Protein AF-A0A369T5F9-F1 (afdb_monomer_lite)

Radius of gyration: 30.82 Å; chains: 1; bounding box: 78×74×86 Å

Sequence (242 aa):
MAKLTGTEPVRWDPEDDSGKAYLIQPPTVQSWPRYKRAIKAEGARYYSDRDLLEVLARGVAAILPDEADADRVYAETLLDKRRQEIAGEGELSEAERAKLAELDSIVRRHIPAYAEAEADTEFAMDVMQIEAVRHFVVGWEGYGEDLARGPMGVGDRDIARIPEAHRLGIMAKAHELSHLNGAEAKNSASPSSGRCAPTTSTAAKTRTKPGHSAPLADASPGRRSSSTKARGKSSRKPSTAS

pLDDT: mean 80.77, std 22.55, range [31.14, 98.19]

Secondary structure (DSSP, 8-state):
------PPPEEE-SSTTS--EEEEPPP-TTHHHHHHHHHHHTT--PPPHHHHHHHHHHHHHHH---TT-HHHHHHHHHHHHHHHHHTTS----HHHHHHHHHHHHHHHHH-HHHHHHHHHHHHHHHHHHHHHHHHHEEEEESSSSPPPEETTEE-HHHHTTS-HHHHHHHHHHHHHHHS--HHHHHHTS-----S-----------PPPP-------------------------PPPPP--

Structure (mmCIF, N/CA/C/O backbone):
data_AF-A0A369T5F9-F1
#
_entry.id   AF-A0A369T5F9-F1
#
loop_
_atom_site.group_PDB
_atom_site.id
_atom_site.type_symbol
_atom_site.label_atom_id
_atom_site.label_alt_id
_atom_site.label_comp_id
_atom_site.label_asym_id
_atom_site.label_entity_id
_atom_site.label_seq_id
_atom_site.pdbx_PDB_ins_code
_atom_site.Cartn_x
_atom_site.Cartn_y
_atom_site.Cartn_z
_atom_site.occupancy
_atom_site.B_iso_or_equiv
_atom_site.auth_seq_id
_atom_site.auth_comp_id
_atom_site.auth_asym_id
_atom_site.auth_atom_id
_atom_site.pdbx_PDB_model_num
ATOM 1 N N . MET A 1 1 ? -5.119 4.187 41.767 1.00 36.25 1 MET A N 1
ATOM 2 C CA . MET A 1 1 ? -5.222 3.563 40.431 1.00 36.25 1 MET A CA 1
ATOM 3 C C . MET A 1 1 ? -4.828 4.604 39.400 1.00 36.25 1 MET A C 1
ATOM 5 O O . MET A 1 1 ? -5.523 5.604 39.279 1.00 36.25 1 MET A O 1
ATOM 9 N N . ALA A 1 2 ? -3.675 4.441 38.750 1.00 31.14 2 ALA A N 1
ATOM 10 C CA . ALA A 1 2 ? -3.227 5.368 37.717 1.00 31.14 2 ALA A CA 1
ATOM 11 C C . ALA A 1 2 ? -4.140 5.221 36.492 1.00 31.14 2 ALA A C 1
ATOM 13 O O . ALA A 1 2 ? -4.224 4.135 35.920 1.00 31.14 2 ALA A O 1
ATOM 14 N N . LYS A 1 3 ? -4.843 6.297 36.119 1.00 32.91 3 LYS A N 1
ATOM 15 C CA . LYS A 1 3 ? -5.488 6.413 34.810 1.00 32.91 3 LYS A CA 1
ATOM 16 C C . LYS A 1 3 ? -4.361 6.390 33.784 1.00 32.91 3 LYS A C 1
ATOM 18 O O . LYS A 1 3 ? -3.679 7.392 33.600 1.00 32.91 3 LYS A O 1
ATOM 23 N N . LEU A 1 4 ? -4.108 5.227 33.189 1.00 37.31 4 LEU A N 1
ATOM 24 C CA . LEU A 1 4 ? -3.338 5.166 31.956 1.00 37.31 4 LEU A CA 1
ATOM 25 C C . LEU A 1 4 ? -4.099 6.050 30.973 1.00 37.31 4 LEU A C 1
ATOM 27 O O . LEU A 1 4 ? -5.270 5.797 30.697 1.00 37.31 4 LEU A O 1
ATOM 31 N N . THR A 1 5 ? -3.462 7.140 30.566 1.00 43.81 5 THR A N 1
ATOM 32 C CA . THR A 1 5 ? -3.930 8.106 29.578 1.00 43.81 5 THR A CA 1
ATOM 33 C C . THR A 1 5 ? -4.123 7.376 28.253 1.00 43.81 5 THR A C 1
ATOM 35 O O . THR A 1 5 ? -3.224 7.331 27.417 1.00 43.81 5 THR A O 1
ATOM 38 N N . GLY A 1 6 ? -5.261 6.700 28.114 1.00 54.75 6 GLY A N 1
ATOM 39 C CA . GLY A 1 6 ? -5.737 6.178 26.848 1.00 54.75 6 GLY A CA 1
ATOM 40 C C . GLY A 1 6 ? -6.205 7.373 26.045 1.00 54.75 6 GLY A C 1
ATOM 41 O O . GLY A 1 6 ? -7.147 8.047 26.450 1.00 54.75 6 GLY A O 1
ATOM 42 N N . THR A 1 7 ? -5.492 7.674 24.968 1.00 76.00 7 THR A N 1
ATOM 43 C CA . THR A 1 7 ? -5.904 8.645 23.957 1.00 76.00 7 THR A CA 1
ATOM 44 C C . THR A 1 7 ? -7.352 8.351 23.575 1.00 76.00 7 THR A C 1
ATOM 46 O O . THR A 1 7 ? -7.673 7.204 23.267 1.00 76.00 7 THR A O 1
ATOM 49 N N . GLU A 1 8 ? -8.237 9.340 23.667 1.00 89.44 8 GLU A N 1
ATOM 50 C CA . GLU A 1 8 ? -9.646 9.149 23.318 1.00 89.44 8 GLU A CA 1
ATOM 51 C C . GLU A 1 8 ? -9.770 8.681 21.854 1.00 89.44 8 GLU A C 1
ATOM 53 O O . GLU A 1 8 ? -8.955 9.086 21.015 1.00 89.44 8 GLU A O 1
ATOM 58 N N . PRO A 1 9 ? -10.733 7.798 21.529 1.00 94.56 9 PRO A N 1
ATOM 59 C CA . PRO A 1 9 ? -10.978 7.403 20.150 1.00 94.56 9 PRO A CA 1
ATOM 60 C C . PRO A 1 9 ? -11.298 8.617 19.278 1.00 94.56 9 PRO A C 1
ATOM 62 O O . PRO A 1 9 ? -12.097 9.473 19.652 1.00 94.56 9 PRO A O 1
ATOM 65 N N . VAL A 1 10 ? -10.694 8.666 18.097 1.00 94.88 10 VAL A N 1
ATOM 66 C CA . VAL A 1 10 ? -10.945 9.703 17.099 1.00 94.88 10 VAL A CA 1
ATOM 67 C C . VAL A 1 10 ? -12.099 9.251 16.218 1.00 94.88 10 VAL A C 1
ATOM 69 O O . VAL A 1 10 ? -12.055 8.167 15.635 1.00 94.88 10 VAL A O 1
ATOM 72 N N . ARG A 1 11 ? -13.133 10.086 16.113 1.00 95.44 11 ARG A N 1
ATOM 73 C CA . ARG A 1 11 ? -14.212 9.900 15.144 1.00 95.44 11 ARG A CA 1
ATOM 74 C C . ARG A 1 11 ? -13.679 10.174 13.736 1.00 95.44 11 ARG A C 1
ATOM 76 O O . ARG A 1 11 ? -13.075 11.219 13.505 1.00 95.44 11 ARG A O 1
ATOM 83 N N . TRP A 1 12 ? -13.903 9.243 12.817 1.00 95.75 12 TRP A N 1
ATOM 84 C CA . TRP A 1 12 ? -13.594 9.393 11.399 1.00 95.75 12 TRP A CA 1
ATOM 85 C C . TRP A 1 12 ? -14.830 9.083 10.555 1.00 95.75 12 TRP A C 1
ATOM 87 O O . TRP A 1 12 ? -15.413 8.002 10.679 1.00 95.75 12 TRP A O 1
ATOM 97 N N . ASP A 1 13 ? -15.209 10.036 9.708 1.00 94.94 13 ASP A N 1
ATOM 98 C CA . ASP A 1 13 ? -16.365 9.958 8.820 1.00 94.94 13 ASP A CA 1
ATOM 99 C C . ASP A 1 13 ? -15.853 9.707 7.377 1.00 94.94 13 ASP A C 1
ATOM 101 O O . ASP A 1 13 ? -15.098 10.527 6.853 1.00 94.94 13 ASP A O 1
ATOM 105 N N . PRO A 1 14 ? -16.167 8.554 6.747 1.00 90.75 14 PRO A N 1
ATOM 106 C CA . PRO A 1 14 ? -15.677 8.197 5.407 1.00 90.75 14 PRO A CA 1
ATOM 107 C C . PRO A 1 14 ? -16.368 8.971 4.276 1.00 90.75 14 PRO A C 1
ATOM 109 O O . PRO A 1 14 ? -15.785 9.176 3.215 1.00 90.75 14 PRO A O 1
ATOM 112 N N . GLU A 1 15 ? -17.624 9.345 4.497 1.00 88.38 15 GLU A N 1
ATOM 113 C CA . GLU A 1 15 ? -18.500 10.026 3.552 1.00 88.38 15 GLU A CA 1
ATOM 114 C C . GLU A 1 15 ? -19.172 11.159 4.325 1.00 88.38 15 GLU A C 1
ATOM 116 O O . GLU A 1 15 ? -19.962 10.891 5.245 1.00 88.38 15 GLU A O 1
ATOM 121 N N . ASP A 1 16 ? -18.838 12.401 3.971 1.00 76.94 16 ASP A N 1
ATOM 122 C CA . ASP A 1 16 ? -19.460 13.594 4.541 1.00 76.94 16 ASP A CA 1
ATOM 123 C C . ASP A 1 16 ? -20.994 13.460 4.449 1.00 76.94 16 ASP A C 1
ATOM 125 O O . ASP A 1 16 ? -21.539 13.049 3.425 1.00 76.94 16 ASP A O 1
ATOM 129 N N . ASP A 1 17 ? -21.692 13.740 5.552 1.00 71.44 17 ASP A N 1
ATOM 130 C CA . ASP A 1 17 ? -23.158 13.685 5.679 1.00 71.44 17 ASP A CA 1
ATOM 131 C C . ASP A 1 17 ? -23.836 12.302 5.552 1.00 71.44 17 ASP A C 1
ATOM 133 O O . ASP A 1 17 ? -25.064 12.208 5.598 1.00 71.44 17 ASP A O 1
ATOM 137 N N . SER A 1 18 ? -23.084 11.196 5.503 1.00 82.62 18 SER A N 1
ATOM 138 C CA . SER A 1 18 ? -23.675 9.840 5.518 1.00 82.62 18 SER A CA 1
ATOM 139 C C . SER A 1 18 ? -24.291 9.442 6.869 1.00 82.62 18 SER A C 1
ATOM 141 O O . SER A 1 18 ? -25.025 8.454 6.965 1.00 82.62 18 SER A O 1
ATOM 143 N N . GLY A 1 19 ? -23.944 10.166 7.940 1.00 84.81 19 GLY A N 1
ATOM 144 C CA . GLY A 1 19 ? -24.264 9.802 9.322 1.00 84.81 19 GLY A CA 1
ATOM 145 C C . GLY A 1 19 ? -23.535 8.547 9.820 1.00 84.81 19 GLY A C 1
ATOM 146 O O . GLY A 1 19 ? -23.787 8.110 10.944 1.00 84.81 19 GLY A O 1
ATOM 147 N N . LYS A 1 20 ? -22.640 7.965 9.009 1.00 92.00 20 LYS A N 1
ATOM 148 C CA . LYS A 1 20 ? -21.829 6.801 9.364 1.00 92.00 20 LYS A CA 1
ATOM 149 C C . LYS A 1 20 ? -20.446 7.248 9.800 1.00 92.00 20 LYS A C 1
ATOM 151 O O . LYS A 1 20 ? -19.787 7.988 9.084 1.00 92.00 20 LYS A O 1
ATOM 156 N N . ALA A 1 21 ? -19.986 6.732 10.933 1.00 95.38 21 ALA A N 1
ATOM 157 C CA . ALA A 1 21 ? -18.669 7.058 11.469 1.00 95.38 21 ALA A CA 1
ATOM 158 C C . ALA A 1 21 ? -17.984 5.828 12.050 1.00 95.38 21 ALA A C 1
ATOM 160 O O . ALA A 1 21 ? -18.646 4.897 12.512 1.00 95.38 21 ALA A O 1
ATOM 161 N N . TYR A 1 22 ? -16.657 5.856 12.091 1.00 96.69 22 TYR A N 1
ATOM 162 C CA . TYR A 1 22 ? -15.842 4.882 12.805 1.00 96.69 22 TYR A CA 1
ATOM 163 C C . TYR A 1 22 ? -15.105 5.565 13.951 1.00 96.69 22 TYR A C 1
ATOM 165 O O . TYR A 1 22 ? -14.549 6.650 13.796 1.00 96.69 22 TYR A O 1
ATOM 173 N N . LEU A 1 23 ? -15.075 4.914 15.110 1.00 96.69 23 LEU A N 1
ATOM 174 C CA . LEU A 1 23 ? -14.292 5.352 16.258 1.00 96.69 23 LEU A CA 1
ATOM 175 C C . LEU A 1 23 ? -12.948 4.624 16.221 1.00 96.69 23 LEU A C 1
ATOM 177 O O . LEU A 1 23 ? -12.877 3.418 16.479 1.00 96.69 23 LEU A O 1
ATOM 181 N N . ILE A 1 24 ? -11.891 5.354 15.875 1.00 96.62 24 ILE A N 1
ATOM 182 C CA . ILE A 1 24 ? -10.541 4.829 15.676 1.00 96.62 24 ILE A CA 1
ATOM 183 C C . ILE A 1 24 ? -9.691 5.173 16.896 1.00 96.62 24 ILE A C 1
ATOM 185 O O . ILE A 1 24 ? -9.406 6.332 17.183 1.00 96.62 24 ILE A O 1
ATOM 189 N N . GLN A 1 25 ? -9.258 4.151 17.622 1.00 95.56 25 GLN A N 1
ATOM 190 C CA . GLN A 1 25 ? -8.314 4.270 18.722 1.00 95.56 25 GLN A CA 1
ATOM 191 C C . GLN A 1 25 ? -6.921 4.628 18.180 1.00 95.56 25 GLN A C 1
ATOM 193 O O . GLN A 1 25 ? -6.350 3.826 17.433 1.00 95.56 25 GLN A O 1
ATOM 198 N N . PRO A 1 26 ? -6.322 5.765 18.592 1.00 94.31 26 PRO A N 1
ATOM 199 C CA . PRO A 1 26 ? -4.966 6.109 18.183 1.00 94.31 26 PRO A CA 1
ATOM 200 C C . PRO A 1 26 ? -3.967 4.997 18.536 1.00 94.31 26 PRO A C 1
ATOM 202 O O . PRO A 1 26 ? -4.014 4.466 19.660 1.00 94.31 26 PRO A O 1
ATOM 205 N N . PRO A 1 27 ? -3.056 4.621 17.617 1.00 94.44 27 PRO A N 1
ATOM 206 C CA . PRO A 1 27 ? -2.041 3.628 17.918 1.00 94.44 27 PRO A CA 1
ATOM 207 C C . PRO A 1 27 ? -1.163 4.048 19.097 1.00 94.44 27 PRO A C 1
ATOM 209 O O . PRO A 1 27 ? -0.723 5.185 19.223 1.00 94.44 27 PRO A O 1
ATOM 212 N N . THR A 1 28 ? -0.877 3.090 19.968 1.00 91.62 28 THR A N 1
ATOM 213 C CA . THR A 1 28 ? 0.014 3.252 21.116 1.00 91.62 28 THR A CA 1
ATOM 214 C C . THR A 1 28 ? 1.314 2.503 20.856 1.00 91.62 28 THR A C 1
ATOM 216 O O . THR A 1 28 ? 1.384 1.617 19.998 1.00 91.62 28 THR A O 1
ATOM 219 N N . VAL A 1 29 ? 2.327 2.760 21.688 1.00 89.38 29 VAL A N 1
ATOM 220 C CA . VAL A 1 29 ? 3.608 2.031 21.668 1.00 89.38 29 VAL A CA 1
ATOM 221 C C . VAL A 1 29 ? 3.416 0.509 21.788 1.00 89.38 29 VAL A C 1
ATOM 223 O O . VAL A 1 29 ? 4.259 -0.257 21.331 1.00 89.38 29 VAL A O 1
ATOM 226 N N . GLN A 1 30 ? 2.303 0.046 22.373 1.00 90.56 30 GLN A N 1
ATOM 227 C CA . GLN A 1 30 ? 1.994 -1.381 22.502 1.00 90.56 30 GLN A CA 1
ATOM 228 C C . GLN A 1 30 ? 1.095 -1.923 21.386 1.00 90.56 30 GLN A C 1
ATOM 230 O O . GLN A 1 30 ? 1.312 -3.052 20.942 1.00 90.56 30 GLN A O 1
ATOM 235 N N . SER A 1 31 ? 0.085 -1.170 20.937 1.00 92.81 31 SER A N 1
ATOM 236 C CA . SER A 1 31 ? -0.843 -1.656 19.905 1.00 92.81 31 SER A CA 1
ATOM 237 C C . SER A 1 31 ? -0.211 -1.661 18.517 1.00 92.81 31 SER A C 1
ATOM 239 O O . SER A 1 31 ? -0.449 -2.594 17.754 1.00 92.81 31 SER A O 1
ATOM 241 N N . TRP A 1 32 ? 0.675 -0.708 18.218 1.00 94.62 32 TRP A N 1
ATOM 242 C CA . TRP A 1 32 ? 1.328 -0.628 16.912 1.00 94.62 32 TRP A CA 1
ATOM 243 C C . TRP A 1 32 ? 2.225 -1.840 16.593 1.00 94.62 32 TRP A C 1
ATOM 245 O O . TRP A 1 32 ? 2.065 -2.442 15.529 1.00 94.62 32 TRP A O 1
ATOM 255 N N . PRO A 1 33 ? 3.107 -2.313 17.500 1.00 95.38 33 PRO A N 1
ATOM 256 C CA . PRO A 1 33 ? 3.838 -3.557 17.268 1.00 95.38 33 PRO A CA 1
ATOM 257 C C . PRO A 1 33 ? 2.947 -4.802 17.194 1.00 95.38 33 PRO A C 1
ATOM 259 O O . PRO A 1 33 ? 3.343 -5.769 16.549 1.00 95.38 33 PRO A O 1
ATOM 262 N N . ARG A 1 34 ? 1.777 -4.821 17.853 1.00 95.69 34 ARG A N 1
ATOM 263 C CA . ARG A 1 34 ? 0.830 -5.948 17.754 1.00 95.69 34 ARG A CA 1
ATOM 264 C C . ARG A 1 34 ? 0.227 -6.028 16.355 1.00 95.69 34 ARG A C 1
ATOM 266 O O . ARG A 1 34 ? 0.322 -7.087 15.752 1.00 95.69 34 ARG A O 1
ATOM 273 N N . TYR A 1 35 ? -0.253 -4.902 15.834 1.00 96.00 35 TYR A N 1
ATOM 274 C CA . TYR A 1 35 ? -0.722 -4.765 14.453 1.00 96.00 35 TYR A CA 1
ATOM 275 C C . TYR A 1 35 ? 0.334 -5.244 13.442 1.00 96.00 35 TYR A C 1
ATOM 277 O O . TYR A 1 35 ? 0.085 -6.150 12.654 1.00 96.00 35 TYR A O 1
ATOM 285 N N . LYS A 1 36 ? 1.578 -4.753 13.548 1.00 96.25 36 LYS A N 1
ATOM 286 C CA . LYS A 1 36 ? 2.678 -5.194 12.665 1.00 96.25 36 LYS A CA 1
ATOM 287 C C . LYS A 1 36 ? 2.975 -6.694 12.750 1.00 96.25 36 LYS A C 1
ATOM 289 O O . LYS A 1 36 ? 3.358 -7.309 11.758 1.00 96.25 36 LYS A O 1
ATOM 294 N N . ARG A 1 37 ? 2.855 -7.289 13.941 1.00 96.81 37 ARG A N 1
ATOM 295 C CA . ARG A 1 37 ? 3.049 -8.735 14.124 1.00 96.81 37 ARG A CA 1
ATOM 296 C C . ARG A 1 37 ? 1.900 -9.544 13.536 1.00 96.81 37 ARG A C 1
ATOM 298 O O . ARG A 1 37 ? 2.189 -10.617 13.024 1.00 96.81 37 ARG A O 1
ATOM 305 N N . ALA A 1 38 ? 0.666 -9.049 13.609 1.00 96.88 38 ALA A N 1
ATOM 306 C CA . ALA A 1 38 ? -0.491 -9.696 13.000 1.00 96.88 38 ALA A CA 1
ATOM 307 C C . ALA A 1 38 ? -0.344 -9.744 11.474 1.00 96.88 38 ALA A C 1
ATOM 309 O O . ALA A 1 38 ? -0.355 -10.829 10.909 1.00 96.88 38 ALA A O 1
ATOM 310 N N . ILE A 1 39 ? 0.002 -8.616 10.840 1.00 96.81 39 ILE A N 1
ATOM 311 C CA . ILE A 1 39 ? 0.310 -8.564 9.397 1.00 96.81 39 ILE A CA 1
ATOM 312 C C . ILE A 1 39 ? 1.386 -9.591 9.022 1.00 96.81 39 ILE A C 1
ATOM 314 O O . ILE A 1 39 ? 1.235 -10.370 8.086 1.00 96.81 39 ILE A O 1
ATOM 318 N N . LYS A 1 40 ? 2.480 -9.640 9.793 1.00 96.19 40 LYS A N 1
ATOM 319 C CA . LYS A 1 40 ? 3.557 -10.605 9.552 1.00 96.19 40 LYS A CA 1
ATOM 320 C C . LYS A 1 40 ? 3.117 -12.060 9.766 1.00 96.19 40 LYS A C 1
ATOM 322 O O . LYS A 1 40 ? 3.671 -12.947 9.121 1.00 96.19 40 LYS A O 1
ATOM 327 N N . ALA A 1 41 ? 2.189 -12.319 10.686 1.00 97.12 41 ALA A N 1
ATOM 328 C CA . ALA A 1 41 ? 1.681 -13.661 10.960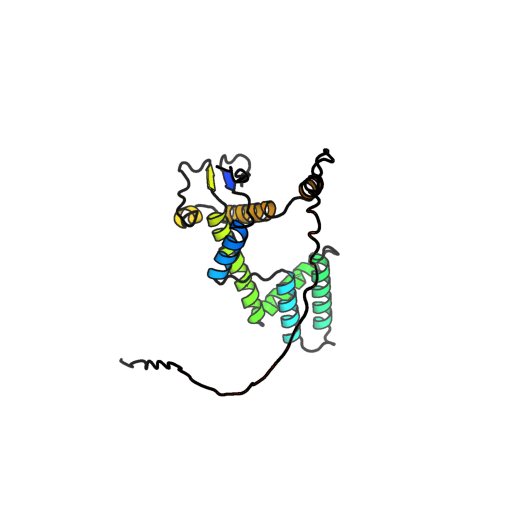 1.00 97.12 41 ALA A CA 1
ATOM 329 C C . ALA A 1 41 ? 0.863 -14.215 9.785 1.00 97.12 41 ALA A C 1
ATOM 331 O O . ALA A 1 41 ? 0.955 -15.410 9.519 1.00 97.12 41 ALA A O 1
ATOM 332 N N . GLU A 1 42 ? 0.183 -13.344 9.038 1.00 96.69 42 GLU A N 1
ATOM 333 C CA . GLU A 1 42 ? -0.509 -13.682 7.785 1.00 96.69 42 GLU A CA 1
ATOM 334 C C . GLU A 1 42 ? 0.450 -13.878 6.595 1.00 96.69 42 GLU A C 1
ATOM 336 O O . GLU A 1 42 ? 0.037 -14.235 5.497 1.00 96.69 42 GLU A O 1
ATOM 341 N N . GLY A 1 43 ? 1.754 -13.654 6.791 1.00 96.19 43 GLY A N 1
ATOM 342 C CA . GLY A 1 43 ? 2.761 -13.809 5.742 1.00 96.19 43 GLY A CA 1
ATOM 343 C C . GLY A 1 43 ? 2.840 -12.642 4.757 1.00 96.19 43 GLY A C 1
ATOM 344 O O . GLY A 1 43 ? 3.604 -12.733 3.800 1.00 96.19 43 GLY A O 1
ATOM 345 N N . ALA A 1 44 ? 2.121 -11.544 5.007 1.00 95.50 44 ALA A N 1
ATOM 346 C CA . ALA A 1 44 ? 2.127 -10.361 4.155 1.00 95.50 44 ALA A CA 1
ATOM 347 C C . ALA A 1 44 ? 3.522 -9.720 4.046 1.00 95.50 44 ALA A C 1
ATOM 349 O O . ALA A 1 44 ? 4.230 -9.529 5.046 1.0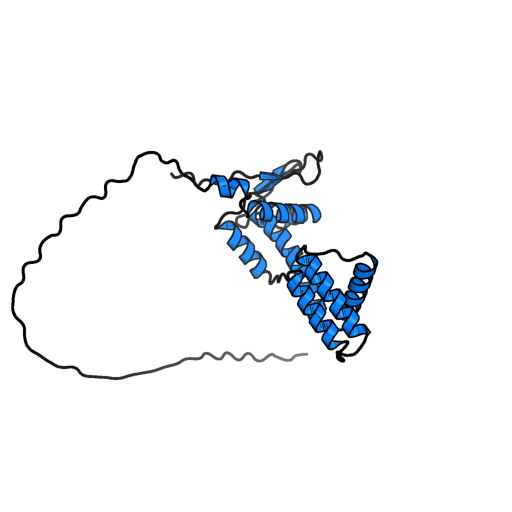0 95.50 44 ALA A O 1
ATOM 350 N N . ARG A 1 45 ? 3.900 -9.357 2.816 1.00 95.31 45 ARG A N 1
ATOM 351 C CA . ARG A 1 45 ? 5.164 -8.696 2.478 1.00 95.31 45 ARG A CA 1
ATOM 352 C C . ARG A 1 45 ? 4.881 -7.440 1.673 1.00 95.31 45 ARG A C 1
ATOM 354 O O . ARG A 1 45 ? 4.440 -7.511 0.540 1.00 95.31 45 ARG A O 1
ATOM 361 N N . TYR A 1 46 ? 5.159 -6.293 2.271 1.00 93.06 46 TYR A N 1
ATOM 362 C CA . TYR A 1 46 ? 4.989 -5.012 1.605 1.00 93.06 46 TYR A CA 1
ATOM 363 C C . TYR A 1 46 ? 6.302 -4.578 0.952 1.00 93.06 46 TYR A C 1
ATOM 365 O O . TYR A 1 46 ? 7.316 -4.467 1.649 1.00 93.06 46 TYR A O 1
ATOM 373 N N . TYR A 1 47 ? 6.267 -4.306 -0.351 1.00 95.19 47 TYR A N 1
ATOM 374 C CA . TYR A 1 47 ? 7.348 -3.641 -1.072 1.00 95.19 47 TYR A CA 1
ATOM 375 C C . TYR A 1 47 ? 6.998 -2.161 -1.216 1.00 95.19 47 TYR A C 1
ATOM 377 O O . TYR A 1 47 ? 5.887 -1.812 -1.606 1.00 95.19 47 TYR A O 1
ATOM 385 N N . SER A 1 48 ? 7.934 -1.271 -0.884 1.00 94.31 48 SER A N 1
ATOM 386 C CA . SER A 1 48 ? 7.746 0.153 -1.169 1.00 94.31 48 SER A CA 1
ATOM 387 C C . SER A 1 48 ? 7.841 0.426 -2.672 1.00 94.31 48 SER A C 1
ATOM 389 O O . SER A 1 48 ? 8.444 -0.355 -3.408 1.00 94.31 48 SER A O 1
ATOM 391 N N . ASP A 1 49 ? 7.348 1.581 -3.123 1.00 93.94 49 ASP A N 1
ATOM 392 C CA . ASP A 1 49 ? 7.496 2.033 -4.514 1.00 93.94 49 ASP A CA 1
ATOM 393 C C . ASP A 1 49 ? 8.954 1.989 -4.989 1.00 93.94 49 ASP A C 1
ATOM 395 O O . ASP A 1 49 ? 9.234 1.654 -6.140 1.00 93.94 49 ASP A O 1
ATOM 399 N N . ARG A 1 50 ? 9.905 2.285 -4.091 1.00 94.88 50 ARG A N 1
ATOM 400 C CA . ARG A 1 50 ? 11.338 2.187 -4.383 1.00 94.88 50 ARG A CA 1
ATOM 401 C C . ARG A 1 50 ? 11.774 0.735 -4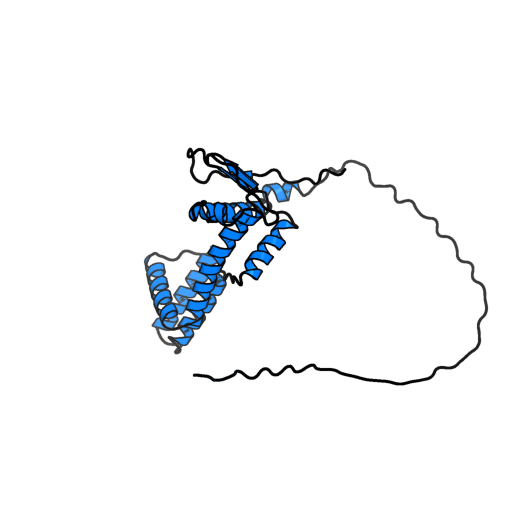.572 1.00 94.88 50 ARG A C 1
ATOM 403 O O . ARG A 1 50 ? 12.476 0.453 -5.538 1.00 94.88 50 ARG A O 1
ATOM 410 N N . ASP A 1 51 ? 11.349 -0.169 -3.691 1.00 96.25 51 ASP A N 1
ATOM 411 C CA . ASP A 1 51 ? 11.700 -1.589 -3.791 1.00 96.25 51 ASP A CA 1
ATOM 412 C C . ASP A 1 51 ? 11.130 -2.201 -5.079 1.00 96.25 51 ASP A C 1
ATOM 414 O O . ASP A 1 51 ? 11.843 -2.897 -5.802 1.00 96.25 51 ASP A O 1
ATOM 418 N N . LEU A 1 52 ? 9.870 -1.893 -5.414 1.00 96.25 52 LEU A N 1
ATOM 419 C CA . LEU A 1 52 ? 9.245 -2.323 -6.668 1.00 96.25 52 LEU A CA 1
ATOM 420 C C . LEU A 1 52 ? 9.993 -1.763 -7.879 1.00 96.25 52 LEU A C 1
ATOM 422 O O . LEU A 1 52 ? 10.299 -2.514 -8.804 1.00 96.25 52 LEU A O 1
ATOM 426 N N . LEU A 1 53 ? 10.373 -0.483 -7.859 1.00 96.75 53 LEU A N 1
ATOM 427 C CA . LEU A 1 53 ? 11.141 0.131 -8.943 1.00 96.75 53 LEU A CA 1
ATOM 428 C C . LEU A 1 53 ? 12.526 -0.513 -9.125 1.00 96.75 53 LEU A C 1
ATOM 430 O O . LEU A 1 53 ? 13.015 -0.638 -10.248 1.00 96.75 53 LEU A O 1
ATOM 434 N N . GLU A 1 54 ? 13.167 -0.959 -8.046 1.00 97.00 54 GLU A N 1
ATOM 435 C CA . GLU A 1 54 ? 14.429 -1.702 -8.113 1.00 97.00 54 GLU A CA 1
ATOM 436 C C . GLU A 1 54 ? 14.258 -3.118 -8.680 1.00 97.00 54 GLU A C 1
ATOM 438 O O . GLU A 1 54 ? 15.142 -3.612 -9.388 1.00 97.00 54 GLU A O 1
ATOM 443 N N . VAL A 1 55 ? 13.149 -3.800 -8.376 1.00 97.06 55 VAL A N 1
ATOM 444 C CA . VAL A 1 55 ? 12.828 -5.094 -9.000 1.00 97.06 55 VAL A CA 1
ATOM 445 C C . VAL A 1 55 ? 12.504 -4.893 -10.484 1.00 97.06 55 VAL A C 1
ATOM 447 O O . VAL A 1 55 ? 13.021 -5.643 -11.314 1.00 97.06 55 VAL A O 1
ATOM 450 N N . LEU A 1 56 ? 11.751 -3.841 -10.830 1.00 97.19 56 LEU A N 1
ATOM 451 C CA . LEU A 1 56 ? 11.450 -3.456 -12.209 1.00 97.19 56 LEU A CA 1
ATOM 452 C C . LEU A 1 56 ? 12.742 -3.209 -12.994 1.00 97.19 56 LEU A C 1
ATOM 454 O O . LEU A 1 56 ? 12.956 -3.832 -14.029 1.00 97.19 56 LEU A O 1
ATOM 458 N N . ALA A 1 57 ? 13.654 -2.387 -12.468 1.00 97.19 57 ALA A N 1
ATOM 459 C CA . ALA A 1 57 ? 14.932 -2.075 -13.112 1.00 97.19 57 ALA A CA 1
ATOM 460 C C . ALA A 1 57 ? 15.787 -3.323 -13.395 1.00 97.19 57 ALA A C 1
ATOM 462 O O . ALA A 1 57 ? 16.378 -3.446 -14.473 1.00 97.19 57 ALA A O 1
ATOM 463 N N . ARG A 1 58 ? 15.818 -4.274 -12.450 1.00 97.12 58 ARG A N 1
ATOM 464 C CA . ARG A 1 58 ? 16.462 -5.583 -12.644 1.00 97.12 58 ARG A CA 1
ATOM 465 C C . ARG A 1 58 ? 15.765 -6.405 -13.725 1.00 97.12 58 ARG A C 1
ATOM 467 O O . ARG A 1 58 ? 16.442 -7.040 -14.526 1.00 97.12 58 ARG A O 1
ATOM 474 N N . GLY A 1 59 ? 14.436 -6.367 -13.774 1.00 96.56 59 GLY A N 1
ATOM 475 C CA . GLY A 1 59 ? 13.651 -7.013 -14.819 1.00 96.56 59 GLY A CA 1
ATOM 476 C C . GLY A 1 59 ? 13.949 -6.457 -16.211 1.00 96.56 59 GLY A C 1
ATOM 477 O O . GLY A 1 59 ? 14.214 -7.228 -17.129 1.00 96.56 59 GLY A O 1
ATOM 478 N N . VAL A 1 60 ? 14.025 -5.131 -16.355 1.00 96.50 60 VAL A N 1
ATOM 479 C CA . VAL A 1 60 ? 14.435 -4.497 -17.619 1.00 96.50 60 VAL A CA 1
ATOM 480 C C . VAL A 1 60 ? 15.841 -4.947 -18.017 1.00 96.50 60 VAL A C 1
ATOM 482 O O . VAL A 1 60 ? 16.074 -5.207 -19.189 1.00 96.50 60 VAL A O 1
ATOM 485 N N . ALA A 1 61 ? 16.774 -5.075 -17.064 1.00 96.12 61 ALA A N 1
ATOM 486 C CA . ALA A 1 61 ? 18.158 -5.481 -17.360 1.00 96.12 61 ALA A CA 1
ATOM 487 C C . ALA A 1 61 ? 18.244 -6.935 -17.830 1.00 96.12 61 ALA A C 1
ATOM 489 O O . ALA A 1 61 ? 19.101 -7.293 -18.630 1.00 96.12 61 ALA A O 1
ATOM 490 N N . ALA A 1 62 ? 17.335 -7.777 -17.340 1.00 95.81 62 ALA A N 1
ATOM 491 C CA . ALA A 1 62 ? 17.230 -9.161 -17.769 1.00 95.81 62 ALA A CA 1
ATOM 492 C C . ALA A 1 62 ? 16.620 -9.302 -19.177 1.00 95.81 62 ALA A C 1
ATOM 494 O O . ALA A 1 62 ? 16.982 -10.231 -19.895 1.00 95.81 62 ALA A O 1
ATOM 495 N N . ILE A 1 63 ? 15.703 -8.408 -19.568 1.00 95.44 63 ILE A N 1
ATOM 496 C CA . ILE A 1 63 ? 15.048 -8.429 -20.890 1.00 95.44 63 ILE A CA 1
ATOM 497 C C . ILE A 1 63 ? 15.918 -7.760 -21.958 1.00 95.44 63 ILE A C 1
ATOM 499 O O . ILE A 1 63 ? 16.005 -8.262 -23.076 1.00 95.44 63 ILE A O 1
ATOM 503 N N . LEU A 1 64 ? 16.560 -6.645 -21.608 1.00 94.62 64 LEU A N 1
ATOM 504 C CA . LEU A 1 64 ? 17.428 -5.851 -22.472 1.00 94.62 64 LEU A CA 1
ATOM 505 C C . LEU A 1 64 ? 18.861 -5.899 -21.911 1.00 94.62 64 LEU A C 1
ATOM 507 O O . LEU A 1 64 ? 19.248 -5.006 -21.157 1.00 94.62 64 LEU A O 1
ATOM 511 N N . PRO A 1 65 ? 19.629 -6.965 -22.208 1.00 91.31 65 PRO A N 1
ATOM 512 C CA . PRO A 1 65 ? 20.938 -7.186 -21.595 1.00 91.31 65 PRO A CA 1
ATOM 513 C C . PRO A 1 65 ? 22.065 -6.346 -22.209 1.00 91.31 65 PRO A C 1
ATOM 515 O O . PRO A 1 65 ? 23.129 -6.245 -21.604 1.00 91.31 65 PRO A O 1
ATOM 518 N N . ASP A 1 66 ? 21.872 -5.793 -23.410 1.00 93.56 66 ASP A N 1
ATOM 519 C CA . ASP A 1 66 ? 22.861 -4.926 -24.055 1.00 93.56 66 ASP A CA 1
ATOM 520 C C . ASP A 1 66 ? 22.719 -3.490 -23.536 1.00 93.56 66 ASP A C 1
ATOM 522 O O . ASP A 1 66 ? 21.719 -2.821 -23.780 1.00 93.56 66 ASP A O 1
ATOM 526 N N . GLU A 1 67 ? 23.731 -3.016 -22.811 1.00 89.06 67 GLU A N 1
ATOM 527 C CA . GLU A 1 67 ? 23.764 -1.672 -22.226 1.00 89.06 67 GLU A CA 1
ATOM 528 C C . GLU A 1 67 ? 23.856 -0.559 -23.283 1.00 89.06 67 GLU A C 1
ATOM 530 O O . GLU A 1 67 ? 23.490 0.581 -23.003 1.00 89.06 67 GLU A O 1
ATOM 535 N N . ALA A 1 68 ? 24.335 -0.868 -24.494 1.00 89.12 68 ALA A N 1
ATOM 536 C CA . ALA A 1 68 ? 24.428 0.099 -25.588 1.00 89.12 68 ALA A CA 1
ATOM 537 C C . ALA A 1 68 ? 23.142 0.186 -26.429 1.00 89.12 68 ALA A C 1
ATOM 539 O O . ALA A 1 68 ? 23.046 1.041 -27.315 1.00 89.12 68 ALA A O 1
ATOM 540 N N . ASP A 1 69 ? 22.166 -0.687 -26.170 1.00 93.88 69 ASP A N 1
ATOM 541 C CA . ASP A 1 69 ? 20.891 -0.691 -26.872 1.00 93.88 69 ASP A CA 1
ATOM 542 C C . ASP A 1 69 ? 20.084 0.584 -26.567 1.00 93.88 69 ASP A C 1
ATOM 544 O O . ASP A 1 69 ? 19.968 1.032 -25.422 1.00 93.88 69 ASP A O 1
ATOM 548 N N . ALA A 1 70 ? 19.522 1.200 -27.609 1.00 94.00 70 ALA A N 1
ATOM 549 C CA . ALA A 1 70 ? 18.814 2.469 -27.471 1.00 94.00 70 ALA A CA 1
ATOM 550 C C . ALA A 1 70 ? 17.547 2.342 -26.608 1.00 94.00 70 ALA A C 1
ATOM 552 O O . ALA A 1 70 ? 17.237 3.265 -25.846 1.00 94.00 70 ALA A O 1
ATOM 553 N N . ASP A 1 71 ? 16.847 1.206 -26.683 1.00 92.12 71 ASP A N 1
ATOM 554 C CA . ASP A 1 71 ? 15.657 0.949 -25.873 1.00 92.12 71 ASP A CA 1
ATOM 555 C C . ASP A 1 71 ? 16.053 0.723 -24.409 1.00 92.12 71 ASP A C 1
ATOM 557 O O . ASP A 1 71 ? 15.368 1.212 -23.504 1.00 92.12 71 ASP A O 1
ATOM 561 N N . ARG A 1 72 ? 17.198 0.068 -24.157 1.00 94.12 72 ARG A N 1
ATOM 562 C CA . ARG A 1 72 ? 17.763 -0.072 -22.805 1.00 94.12 72 ARG A CA 1
ATOM 563 C C . ARG A 1 72 ? 18.079 1.286 -22.182 1.00 94.12 72 ARG A C 1
ATOM 565 O O . ARG A 1 72 ? 17.609 1.567 -21.079 1.00 94.12 72 ARG A O 1
ATOM 572 N N . VAL A 1 73 ? 18.825 2.134 -22.889 1.00 96.12 73 VAL A N 1
ATOM 573 C CA . VAL A 1 73 ? 19.209 3.475 -22.412 1.00 96.12 73 VAL A CA 1
ATOM 574 C C . VAL A 1 73 ? 17.974 4.339 -22.147 1.00 96.12 73 VAL A C 1
ATOM 576 O O . VAL A 1 73 ? 17.895 5.047 -21.136 1.00 96.12 73 VAL A O 1
ATOM 579 N N . TYR A 1 74 ? 16.976 4.269 -23.032 1.00 95.75 74 TYR A N 1
ATOM 580 C CA . TYR A 1 74 ? 15.717 4.981 -22.845 1.00 95.75 74 TYR A CA 1
ATOM 581 C C . TYR A 1 74 ? 14.957 4.485 -21.606 1.00 95.75 74 TYR A C 1
ATOM 583 O O . TYR A 1 74 ? 14.511 5.300 -20.794 1.00 95.75 74 TYR A O 1
ATOM 591 N N . ALA A 1 75 ? 14.855 3.167 -21.416 1.00 96.12 75 ALA A N 1
ATOM 592 C CA . ALA A 1 75 ? 14.196 2.578 -20.256 1.00 96.12 75 ALA A CA 1
ATOM 593 C C . ALA A 1 75 ? 14.894 2.960 -18.939 1.00 96.12 75 ALA A C 1
ATOM 595 O O . ALA A 1 75 ? 14.222 3.338 -17.983 1.00 96.12 75 ALA A O 1
ATOM 596 N N . GLU A 1 76 ? 16.227 2.930 -18.880 1.00 96.12 76 GLU A N 1
ATOM 597 C CA . GLU A 1 76 ? 16.982 3.369 -17.698 1.00 96.12 76 GLU A CA 1
ATOM 598 C C . GLU A 1 76 ? 16.750 4.849 -17.380 1.00 96.12 76 GLU A C 1
ATOM 600 O O . GLU A 1 76 ? 16.468 5.192 -16.231 1.00 96.12 76 GLU A O 1
ATOM 605 N N . THR A 1 77 ? 16.764 5.708 -18.403 1.00 97.12 77 THR A N 1
ATOM 606 C CA . THR A 1 77 ? 16.459 7.140 -18.252 1.00 97.12 77 THR A CA 1
ATOM 607 C C . THR A 1 77 ? 15.056 7.351 -17.678 1.00 97.12 77 THR A C 1
ATOM 609 O O . THR A 1 77 ? 14.841 8.214 -16.824 1.00 97.12 77 THR A O 1
ATOM 612 N N . LEU A 1 78 ? 14.082 6.557 -18.129 1.00 97.12 78 LEU A N 1
ATOM 613 C CA . LEU A 1 78 ? 12.708 6.622 -17.644 1.00 97.12 78 LEU A CA 1
ATOM 614 C C . LEU A 1 78 ? 12.589 6.157 -16.184 1.00 97.12 78 LEU A C 1
ATOM 616 O O . LEU A 1 78 ? 11.894 6.789 -15.385 1.00 97.12 78 LEU A O 1
ATOM 620 N N . LEU A 1 79 ? 13.303 5.091 -15.813 1.00 97.44 79 LEU A N 1
ATOM 621 C CA . LEU A 1 79 ? 13.368 4.603 -14.435 1.00 97.44 79 LEU A CA 1
ATOM 622 C C . LEU A 1 79 ? 14.034 5.624 -13.501 1.00 97.44 79 LEU A C 1
ATOM 624 O O . LEU A 1 79 ? 13.564 5.813 -12.380 1.00 97.44 79 LEU A O 1
ATOM 628 N N . ASP A 1 80 ? 15.077 6.322 -13.951 1.00 97.50 80 ASP A N 1
ATOM 629 C CA . ASP A 1 80 ? 15.712 7.404 -13.188 1.00 97.50 80 ASP A CA 1
ATOM 630 C C . ASP A 1 80 ? 14.768 8.584 -12.955 1.00 97.50 80 ASP A C 1
ATOM 632 O O . ASP A 1 80 ? 14.658 9.074 -11.829 1.00 97.50 80 ASP A O 1
ATOM 636 N N . LYS A 1 81 ? 14.011 8.994 -13.977 1.00 97.25 81 LYS A N 1
ATOM 637 C CA . LYS A 1 81 ? 12.957 10.008 -13.811 1.00 97.25 81 LYS A CA 1
ATOM 638 C C . LYS A 1 81 ? 11.899 9.564 -12.804 1.00 97.25 81 LYS A C 1
ATOM 640 O O . LYS A 1 81 ? 11.483 10.357 -11.961 1.00 97.25 81 LYS A O 1
ATOM 645 N N . ARG A 1 82 ? 11.512 8.283 -12.814 1.00 96.88 82 ARG A N 1
ATOM 646 C CA . ARG A 1 82 ? 10.595 7.733 -11.805 1.00 96.88 82 ARG A CA 1
ATOM 647 C C . ARG A 1 82 ? 11.192 7.750 -10.397 1.00 96.88 82 ARG A C 1
ATOM 649 O O . ARG A 1 82 ? 10.468 8.049 -9.451 1.00 96.88 82 ARG A O 1
ATOM 656 N N . ARG A 1 83 ? 12.498 7.499 -10.233 1.00 96.69 83 ARG A N 1
ATOM 657 C CA . ARG A 1 83 ? 13.185 7.650 -8.931 1.00 96.69 83 ARG A CA 1
ATOM 658 C C . ARG A 1 83 ? 13.106 9.088 -8.421 1.00 96.69 83 ARG A C 1
ATOM 660 O O . ARG A 1 83 ? 12.839 9.282 -7.237 1.00 96.69 83 ARG A O 1
ATOM 667 N N . GLN A 1 84 ? 13.314 10.068 -9.302 1.00 96.00 84 GLN A N 1
ATOM 668 C CA . GLN A 1 84 ? 13.216 11.492 -8.965 1.00 96.00 84 GLN A CA 1
ATOM 669 C C . GLN A 1 84 ? 11.789 11.883 -8.567 1.00 96.00 84 GLN A C 1
ATOM 671 O O . GLN A 1 84 ? 11.610 12.560 -7.560 1.00 96.00 84 GLN A O 1
ATOM 676 N N . GLU A 1 85 ? 10.769 11.405 -9.286 1.00 95.56 85 GLU A N 1
ATOM 677 C CA . GLU A 1 85 ? 9.363 11.653 -8.928 1.00 95.56 85 GLU A CA 1
ATOM 678 C C . GLU A 1 85 ? 9.014 11.068 -7.549 1.00 95.56 85 GLU A C 1
ATOM 680 O O . GLU A 1 85 ? 8.443 11.767 -6.716 1.00 95.56 85 GLU A O 1
ATOM 685 N N . ILE A 1 86 ? 9.439 9.832 -7.246 1.00 93.75 86 ILE A N 1
ATOM 686 C CA . ILE A 1 86 ? 9.251 9.219 -5.914 1.00 93.75 86 ILE A CA 1
ATOM 687 C C . ILE A 1 86 ? 9.965 10.025 -4.815 1.00 93.75 86 ILE A C 1
ATOM 689 O O . ILE A 1 86 ? 9.488 10.094 -3.683 1.00 93.75 86 ILE A O 1
ATOM 693 N N . ALA A 1 87 ? 11.111 10.636 -5.128 1.00 93.69 87 ALA A N 1
ATOM 694 C CA . ALA A 1 87 ? 11.832 11.514 -4.209 1.00 93.69 87 ALA A CA 1
ATOM 695 C C . ALA A 1 87 ? 11.211 12.923 -4.084 1.00 93.69 87 ALA A C 1
ATOM 697 O O . ALA A 1 87 ? 11.630 13.688 -3.217 1.00 93.69 87 ALA A O 1
ATOM 698 N N . GLY A 1 88 ? 10.217 13.266 -4.912 1.00 93.50 88 GLY A N 1
ATOM 699 C CA . GLY A 1 88 ? 9.616 14.600 -4.975 1.00 93.50 88 GLY A CA 1
ATOM 700 C C . GLY A 1 88 ? 10.479 15.643 -5.698 1.00 93.50 88 GLY A C 1
ATOM 701 O O . GLY A 1 88 ? 10.278 16.840 -5.507 1.00 93.50 88 GLY A O 1
ATOM 702 N N . GLU A 1 89 ? 11.448 15.207 -6.506 1.00 93.69 89 GLU A N 1
ATOM 703 C CA . GLU A 1 89 ? 12.430 16.056 -7.201 1.00 93.69 89 GLU A CA 1
ATOM 704 C C . GLU A 1 89 ? 12.083 16.305 -8.681 1.00 93.69 89 GLU A C 1
ATOM 706 O O . GLU A 1 89 ? 12.828 16.972 -9.398 1.00 93.69 89 GLU A O 1
ATOM 711 N N . GLY A 1 90 ? 10.948 15.790 -9.155 1.00 91.75 90 GLY A N 1
ATOM 712 C CA . GLY A 1 90 ? 10.499 15.952 -10.532 1.00 91.75 90 GLY A CA 1
ATOM 713 C C . G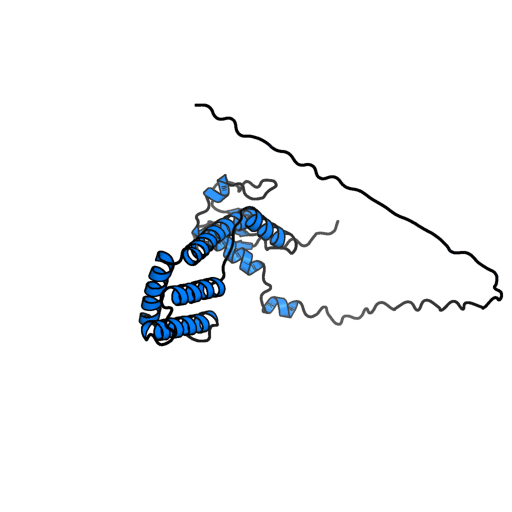LY A 1 90 ? 9.112 15.368 -10.763 1.00 91.75 90 GLY A C 1
ATOM 714 O O . GLY A 1 90 ? 8.504 14.807 -9.855 1.00 91.75 90 GLY A O 1
ATOM 715 N N . GLU A 1 91 ? 8.622 15.494 -11.992 1.00 93.88 91 GLU A N 1
ATOM 716 C CA . GLU A 1 91 ? 7.356 14.907 -12.422 1.00 93.88 91 GLU A CA 1
ATOM 717 C C . GLU A 1 91 ? 7.533 14.266 -13.801 1.00 93.88 91 GLU A C 1
ATOM 719 O O . GLU A 1 91 ? 8.185 14.834 -14.681 1.00 93.88 91 GLU A O 1
ATOM 724 N N . LEU A 1 92 ? 6.960 13.076 -13.986 1.00 94.00 92 LEU A N 1
ATOM 725 C CA . LEU A 1 92 ? 6.895 12.434 -15.294 1.00 94.00 92 LEU A CA 1
ATOM 726 C C . LEU A 1 92 ? 5.758 13.039 -16.120 1.00 94.00 92 LEU A C 1
ATOM 728 O O . LEU A 1 92 ? 4.629 13.186 -15.650 1.00 94.00 92 LEU A O 1
ATOM 732 N N . SER A 1 93 ? 6.034 13.327 -17.388 1.00 97.25 93 SER A N 1
ATOM 733 C CA . SER A 1 93 ? 4.988 13.693 -18.343 1.00 97.25 93 SER A CA 1
ATOM 734 C C . SER A 1 93 ? 4.015 12.530 -18.583 1.00 97.25 93 SER A C 1
ATOM 736 O O . SER A 1 93 ? 4.334 11.363 -18.358 1.00 97.25 93 SER A O 1
ATOM 738 N N . GLU A 1 94 ? 2.819 12.826 -19.096 1.00 96.25 94 GLU A N 1
ATOM 739 C CA . GLU A 1 94 ? 1.810 11.802 -19.409 1.00 96.25 94 GLU A CA 1
ATOM 740 C C . GLU A 1 94 ? 2.331 10.740 -20.395 1.00 96.25 94 GLU A C 1
ATOM 742 O O . GLU A 1 94 ? 2.122 9.544 -20.193 1.00 96.25 94 GLU A O 1
ATOM 747 N N . ALA A 1 95 ? 3.083 11.160 -21.417 1.00 96.38 95 ALA A N 1
ATOM 748 C CA . ALA A 1 95 ? 3.699 10.251 -22.381 1.00 96.38 95 ALA A CA 1
ATOM 749 C C . ALA A 1 95 ? 4.736 9.322 -21.726 1.00 96.38 95 ALA A C 1
ATOM 751 O O . ALA A 1 95 ? 4.801 8.134 -22.043 1.00 96.38 95 ALA A O 1
ATOM 752 N N . GLU A 1 96 ? 5.527 9.843 -20.788 1.00 96.69 96 GLU A N 1
ATOM 753 C CA . GLU A 1 96 ? 6.497 9.049 -20.035 1.00 96.69 96 GLU A CA 1
ATOM 754 C C . GLU A 1 96 ? 5.810 8.079 -19.067 1.00 96.69 96 GLU A C 1
ATOM 756 O O . GLU A 1 96 ? 6.228 6.928 -18.969 1.00 96.69 96 GLU A O 1
ATOM 761 N N . ARG A 1 97 ? 4.714 8.490 -18.414 1.00 96.62 97 ARG A N 1
ATOM 762 C CA . ARG A 1 97 ? 3.888 7.594 -17.586 1.00 96.62 97 ARG A CA 1
ATOM 763 C C . ARG A 1 97 ? 3.296 6.453 -18.412 1.00 96.62 97 ARG A C 1
ATOM 765 O O . ARG A 1 97 ? 3.350 5.304 -17.980 1.00 96.62 97 ARG A O 1
ATOM 772 N N . ALA A 1 98 ? 2.797 6.741 -19.615 1.00 96.69 98 ALA A N 1
ATOM 773 C CA . ALA A 1 98 ? 2.289 5.715 -20.526 1.00 96.69 98 ALA A CA 1
ATOM 774 C C . ALA A 1 98 ? 3.388 4.722 -20.943 1.00 96.69 98 ALA A C 1
ATOM 776 O O . ALA A 1 98 ? 3.163 3.513 -20.945 1.00 96.69 98 ALA A O 1
ATOM 777 N N . LYS A 1 99 ? 4.598 5.216 -21.238 1.00 96.25 99 LYS A N 1
ATOM 778 C CA . LYS A 1 99 ? 5.750 4.361 -21.559 1.00 96.25 99 LYS A CA 1
ATOM 779 C C . LYS A 1 99 ? 6.225 3.534 -20.370 1.00 96.25 99 LYS A C 1
ATOM 781 O O . LYS A 1 99 ? 6.598 2.378 -20.547 1.00 96.25 99 LYS A O 1
ATOM 786 N N . LEU A 1 100 ? 6.167 4.090 -19.163 1.00 95.88 100 LEU A N 1
ATOM 787 C CA . LEU A 1 100 ? 6.510 3.360 -17.949 1.00 95.88 100 LEU A CA 1
ATOM 788 C C . LEU A 1 100 ? 5.506 2.230 -17.695 1.00 95.88 100 LEU A C 1
ATOM 790 O O . LEU A 1 100 ? 5.926 1.127 -17.372 1.00 95.88 100 LEU A O 1
ATOM 794 N N . ALA A 1 101 ? 4.210 2.469 -17.914 1.00 96.44 101 ALA A N 1
ATOM 795 C CA . ALA A 1 101 ? 3.175 1.438 -17.811 1.00 96.44 101 ALA A CA 1
ATOM 796 C C . ALA A 1 101 ? 3.331 0.325 -18.867 1.00 96.44 101 ALA A C 1
ATOM 798 O O . ALA A 1 101 ? 3.068 -0.845 -18.595 1.00 96.44 101 ALA A O 1
ATOM 799 N N . GLU A 1 102 ? 3.786 0.664 -20.076 1.00 96.44 102 GLU A N 1
ATOM 800 C CA . GLU A 1 102 ? 4.131 -0.331 -21.097 1.00 96.44 102 GLU A CA 1
ATOM 801 C C . GLU A 1 102 ? 5.317 -1.201 -20.649 1.00 96.44 102 GLU A C 1
ATOM 803 O O . GLU A 1 102 ? 5.244 -2.431 -20.708 1.00 96.44 102 GLU A O 1
ATOM 808 N N . LEU A 1 103 ? 6.384 -0.568 -20.152 1.00 95.31 103 LEU A N 1
ATOM 809 C CA . LEU A 1 103 ? 7.574 -1.247 -19.635 1.00 95.31 103 LEU A CA 1
ATOM 810 C C . LEU A 1 103 ? 7.236 -2.173 -18.462 1.00 95.31 103 LEU A C 1
ATOM 812 O O . LEU A 1 103 ? 7.675 -3.322 -18.432 1.00 95.31 103 LEU A O 1
ATOM 816 N N . ASP A 1 104 ? 6.419 -1.680 -17.537 1.00 96.75 104 ASP A N 1
ATOM 817 C CA . ASP A 1 104 ? 5.865 -2.423 -16.411 1.00 96.75 104 ASP A CA 1
ATOM 818 C C . ASP A 1 104 ? 5.132 -3.688 -16.877 1.00 96.75 104 ASP A C 1
ATOM 820 O O . ASP A 1 104 ? 5.493 -4.803 -16.495 1.00 96.75 104 ASP A O 1
ATOM 824 N N . SER A 1 105 ? 4.197 -3.542 -17.823 1.00 97.06 105 SER A N 1
ATOM 825 C CA . SER A 1 105 ? 3.452 -4.674 -18.379 1.00 97.06 105 SER A CA 1
ATOM 826 C C . SER A 1 105 ? 4.357 -5.712 -19.051 1.00 97.06 105 SER A C 1
ATOM 828 O O . SER A 1 105 ? 4.059 -6.911 -18.978 1.00 97.06 105 SER A O 1
ATOM 830 N N . ILE A 1 106 ? 5.424 -5.282 -19.729 1.00 96.44 106 ILE A N 1
ATOM 831 C CA . ILE A 1 106 ? 6.400 -6.180 -20.359 1.00 96.44 106 ILE A CA 1
ATOM 832 C C . ILE A 1 106 ? 7.178 -6.936 -19.279 1.00 96.44 106 ILE A C 1
ATOM 834 O O . ILE A 1 106 ? 7.242 -8.167 -19.315 1.00 96.44 106 ILE A O 1
ATOM 838 N N . VAL A 1 107 ? 7.729 -6.228 -18.290 1.00 97.06 107 VAL A N 1
ATOM 839 C CA . VAL A 1 107 ? 8.506 -6.847 -17.211 1.00 97.06 107 VAL A CA 1
ATOM 840 C C . VAL A 1 107 ? 7.645 -7.813 -16.408 1.00 97.06 107 VAL A C 1
ATOM 842 O O . VAL A 1 107 ? 8.054 -8.956 -16.214 1.00 97.06 107 VAL A O 1
ATOM 845 N N . ARG A 1 108 ? 6.422 -7.428 -16.040 1.00 97.12 108 ARG A N 1
ATOM 846 C CA . ARG A 1 108 ? 5.461 -8.296 -15.350 1.00 97.12 108 ARG A CA 1
ATOM 847 C C . ARG A 1 108 ? 5.186 -9.597 -16.101 1.00 97.12 108 ARG A C 1
ATOM 849 O O . ARG A 1 108 ? 5.072 -10.652 -15.483 1.00 97.12 108 ARG A O 1
ATOM 856 N N . ARG A 1 109 ? 5.103 -9.557 -17.435 1.00 97.38 109 ARG A N 1
ATOM 857 C CA . ARG A 1 109 ? 4.865 -10.755 -18.259 1.00 97.38 109 ARG A CA 1
ATOM 858 C C . ARG A 1 109 ? 6.071 -11.694 -18.312 1.00 97.38 109 ARG A C 1
ATOM 860 O O . ARG A 1 109 ? 5.886 -12.904 -18.420 1.00 97.38 109 ARG A O 1
ATOM 867 N N . HIS A 1 110 ? 7.285 -11.150 -18.289 1.00 96.69 110 HIS A N 1
ATOM 868 C CA . HIS A 1 110 ? 8.506 -11.910 -18.569 1.00 96.69 110 HIS A CA 1
ATOM 869 C C . HIS A 1 110 ? 9.357 -12.221 -17.333 1.00 96.69 110 HIS A C 1
ATOM 871 O O . HIS A 1 110 ? 10.181 -13.133 -17.389 1.00 96.69 110 HIS A O 1
ATOM 877 N N . ILE A 1 111 ? 9.161 -11.509 -16.222 1.00 97.50 111 ILE A N 1
ATOM 878 C CA . ILE A 1 111 ? 9.991 -11.589 -15.017 1.00 97.50 111 ILE A CA 1
ATOM 879 C C . ILE A 1 111 ? 9.114 -12.002 -13.827 1.00 97.50 111 ILE A C 1
ATOM 881 O O . ILE A 1 111 ? 8.523 -11.142 -13.171 1.00 97.50 111 ILE A O 1
ATOM 885 N N . PRO A 1 112 ? 9.053 -13.311 -13.494 1.00 96.94 112 PRO A N 1
ATOM 886 C CA . PRO A 1 112 ? 8.218 -13.819 -12.404 1.00 96.94 112 PRO A CA 1
ATOM 887 C C . PRO A 1 112 ? 8.473 -13.130 -11.063 1.00 96.94 112 PRO A C 1
ATOM 889 O O . PRO A 1 112 ? 7.531 -12.811 -10.355 1.00 96.94 112 PRO A O 1
ATOM 892 N N . ALA A 1 113 ? 9.733 -12.813 -10.752 1.00 95.50 113 ALA A N 1
ATOM 893 C CA . ALA A 1 113 ? 10.092 -12.138 -9.505 1.00 95.50 113 ALA A CA 1
ATOM 894 C C . ALA A 1 113 ? 9.471 -10.734 -9.364 1.00 95.50 113 ALA A C 1
ATOM 896 O O . ALA A 1 113 ? 9.250 -10.282 -8.245 1.00 95.50 113 ALA A O 1
ATOM 897 N N . TYR A 1 114 ? 9.210 -10.037 -10.478 1.00 96.69 114 TYR A N 1
ATOM 898 C CA . TYR A 1 114 ? 8.519 -8.747 -10.449 1.00 96.69 114 TYR A CA 1
ATOM 899 C C . TYR A 1 114 ? 7.025 -8.936 -10.186 1.00 96.69 114 TYR A C 1
ATOM 901 O O . TYR A 1 114 ? 6.489 -8.338 -9.259 1.00 96.69 114 TYR A O 1
ATOM 909 N N . ALA A 1 115 ? 6.390 -9.849 -10.926 1.00 96.88 115 ALA A N 1
ATOM 910 C CA . ALA A 1 115 ? 4.981 -10.179 -10.736 1.00 96.88 115 ALA A CA 1
ATOM 911 C C . ALA A 1 115 ? 4.683 -10.709 -9.319 1.00 96.88 115 ALA A C 1
ATOM 913 O O . ALA A 1 115 ? 3.653 -10.375 -8.739 1.00 96.88 115 ALA A O 1
ATOM 914 N N . GLU A 1 116 ? 5.589 -11.506 -8.743 1.00 96.81 116 GLU A N 1
ATOM 915 C CA . GLU A 1 116 ? 5.504 -11.965 -7.351 1.00 96.81 116 GLU A CA 1
ATOM 916 C C . GLU A 1 116 ? 5.582 -10.797 -6.360 1.00 96.81 116 GLU A C 1
ATOM 918 O O . GLU A 1 116 ? 4.802 -10.762 -5.414 1.00 96.81 116 GLU A O 1
ATOM 923 N N . ALA A 1 117 ? 6.471 -9.822 -6.578 1.00 96.94 117 ALA A N 1
ATOM 924 C CA . ALA A 1 117 ? 6.591 -8.657 -5.698 1.00 96.94 117 ALA A CA 1
ATOM 925 C C . ALA A 1 117 ? 5.349 -7.744 -5.753 1.00 96.94 117 ALA A C 1
ATOM 927 O O . ALA A 1 117 ? 4.913 -7.232 -4.718 1.00 96.94 117 ALA A O 1
ATOM 928 N N . GLU A 1 118 ? 4.755 -7.559 -6.937 1.00 96.38 118 GLU A N 1
ATOM 929 C CA . GLU A 1 118 ? 3.474 -6.854 -7.085 1.00 96.38 118 GLU A CA 1
ATOM 930 C C . GLU A 1 118 ? 2.345 -7.585 -6.347 1.00 96.38 118 GLU A C 1
ATOM 932 O O . GLU A 1 118 ? 1.637 -6.972 -5.549 1.00 96.38 118 GLU A O 1
ATOM 937 N N . ALA A 1 119 ? 2.215 -8.900 -6.559 1.00 97.00 119 ALA A N 1
ATOM 938 C CA . ALA A 1 119 ? 1.188 -9.718 -5.916 1.00 97.00 119 ALA A CA 1
ATOM 939 C C . ALA A 1 119 ? 1.341 -9.749 -4.384 1.00 97.00 119 ALA A C 1
ATOM 941 O O . ALA A 1 119 ? 0.351 -9.644 -3.660 1.00 97.00 119 ALA A O 1
ATOM 942 N N . ASP A 1 120 ? 2.576 -9.840 -3.882 1.00 97.50 120 ASP A N 1
ATOM 943 C CA . ASP A 1 120 ? 2.881 -9.744 -2.450 1.00 97.50 120 ASP A CA 1
ATOM 944 C C . ASP A 1 120 ? 2.429 -8.390 -1.878 1.00 97.50 120 ASP A C 1
ATOM 946 O O . ASP A 1 120 ? 1.875 -8.338 -0.778 1.00 97.50 120 ASP A O 1
ATOM 950 N N . THR A 1 121 ? 2.625 -7.301 -2.630 1.00 96.31 121 THR A N 1
ATOM 951 C CA . THR A 1 121 ? 2.237 -5.946 -2.209 1.00 96.31 121 THR A CA 1
ATOM 952 C C . THR A 1 121 ? 0.720 -5.772 -2.185 1.00 96.31 121 THR A C 1
ATOM 954 O O . THR A 1 121 ? 0.194 -5.240 -1.208 1.00 96.31 121 THR A O 1
ATOM 957 N N . GLU A 1 122 ? 0.012 -6.259 -3.206 1.00 96.25 122 GLU A N 1
ATOM 958 C CA . GLU A 1 122 ? -1.457 -6.277 -3.253 1.00 96.25 122 GLU A CA 1
ATOM 959 C C . GLU A 1 122 ? -2.029 -7.058 -2.059 1.00 96.25 122 GLU A C 1
ATOM 961 O O . GLU A 1 122 ? -2.811 -6.522 -1.271 1.00 96.25 122 GLU A O 1
ATOM 966 N N . PHE A 1 123 ? -1.528 -8.277 -1.833 1.00 97.69 123 PHE A N 1
ATOM 967 C CA . PHE A 1 123 ? -1.910 -9.092 -0.682 1.00 97.69 123 PHE A CA 1
ATOM 968 C C . PHE A 1 123 ? -1.597 -8.401 0.653 1.00 97.69 123 PHE A C 1
ATOM 970 O O . PHE A 1 123 ? -2.393 -8.447 1.595 1.00 97.69 123 PHE A O 1
ATOM 977 N N . ALA A 1 124 ? -0.444 -7.736 0.760 1.00 97.06 124 ALA A N 1
ATOM 978 C CA . ALA A 1 124 ? -0.081 -7.014 1.968 1.00 97.06 124 ALA A CA 1
ATOM 979 C C . ALA A 1 124 ? -1.037 -5.854 2.255 1.00 97.06 124 ALA A C 1
ATOM 981 O O . ALA A 1 124 ? -1.414 -5.677 3.412 1.00 97.06 124 ALA A O 1
ATOM 982 N N . MET A 1 125 ? -1.460 -5.106 1.233 1.00 96.62 125 MET A N 1
ATOM 983 C CA . MET A 1 125 ? -2.436 -4.027 1.392 1.00 96.62 125 MET A CA 1
ATOM 984 C C . MET A 1 125 ? -3.772 -4.555 1.918 1.00 96.62 125 MET A C 1
ATOM 986 O O . MET A 1 125 ? -4.310 -3.982 2.868 1.00 96.62 125 MET A O 1
ATOM 990 N N . ASP A 1 126 ? -4.242 -5.691 1.399 1.00 97.31 126 ASP A N 1
ATOM 991 C CA . ASP A 1 126 ? -5.459 -6.359 1.871 1.00 97.31 126 ASP A CA 1
ATOM 992 C C . ASP A 1 126 ? -5.384 -6.795 3.333 1.00 97.31 126 ASP A C 1
ATOM 994 O O . ASP A 1 126 ? -6.289 -6.528 4.134 1.00 97.31 126 ASP A O 1
ATOM 998 N N . VAL A 1 127 ? -4.277 -7.422 3.718 1.00 98.19 127 VAL A N 1
ATOM 999 C CA . VAL A 1 127 ? -4.053 -7.834 5.105 1.00 98.19 127 VAL A CA 1
ATOM 1000 C C . VAL A 1 127 ? -3.949 -6.617 6.025 1.00 98.19 127 VAL A C 1
ATOM 1002 O O . VAL A 1 127 ? -4.541 -6.600 7.106 1.00 98.19 127 VAL A O 1
ATOM 1005 N N . MET A 1 128 ? -3.220 -5.579 5.609 1.00 97.94 128 MET A N 1
ATOM 1006 C CA . MET A 1 128 ? -3.018 -4.367 6.403 1.00 97.94 128 MET A CA 1
ATOM 1007 C C . MET A 1 128 ? -4.340 -3.661 6.709 1.00 97.94 128 MET A C 1
ATOM 1009 O O . MET A 1 128 ? -4.570 -3.289 7.861 1.00 97.94 128 MET A O 1
ATOM 1013 N N . GLN A 1 129 ? -5.239 -3.529 5.728 1.00 98.12 129 GLN A N 1
ATOM 1014 C CA . GLN A 1 129 ? -6.538 -2.892 5.954 1.00 98.12 129 GLN A CA 1
ATOM 1015 C C . GLN A 1 129 ? -7.435 -3.698 6.909 1.00 98.12 129 GLN A C 1
ATOM 1017 O O . GLN A 1 129 ? -8.080 -3.119 7.787 1.00 98.12 129 GLN A O 1
ATOM 1022 N N . ILE A 1 130 ? -7.439 -5.031 6.806 1.00 98.12 130 ILE A N 1
ATOM 1023 C CA . ILE A 1 130 ? -8.199 -5.917 7.704 1.00 98.12 130 ILE A CA 1
ATOM 1024 C C . ILE A 1 130 ? -7.672 -5.806 9.137 1.00 98.12 130 ILE A C 1
ATOM 1026 O O . ILE A 1 130 ? -8.439 -5.584 10.080 1.00 98.12 130 ILE A O 1
ATOM 1030 N N . GLU A 1 131 ? -6.356 -5.906 9.305 1.00 98.19 131 GLU A N 1
ATOM 1031 C CA . GLU A 1 131 ? -5.731 -5.859 10.623 1.00 98.19 131 GLU A CA 1
ATOM 1032 C C . GLU A 1 131 ? -5.814 -4.465 11.253 1.00 98.19 131 GLU A C 1
ATOM 1034 O O . GLU A 1 131 ? -5.966 -4.348 12.472 1.00 98.19 131 GLU A O 1
ATOM 1039 N N . ALA A 1 132 ? -5.809 -3.396 10.455 1.00 98.19 132 ALA A N 1
ATOM 1040 C CA . ALA A 1 132 ? -6.038 -2.049 10.963 1.00 98.19 132 ALA A CA 1
ATOM 1041 C C . ALA A 1 132 ? -7.439 -1.915 11.579 1.00 98.19 132 ALA A C 1
ATOM 1043 O O . ALA A 1 132 ? -7.573 -1.409 12.696 1.00 98.19 132 ALA A O 1
ATOM 1044 N N . VAL A 1 133 ? -8.472 -2.432 10.905 1.00 98.12 133 VAL A N 1
ATOM 1045 C CA . VAL A 1 133 ? -9.838 -2.456 11.448 1.00 98.12 133 VAL A CA 1
ATOM 1046 C C . VAL A 1 133 ? -9.891 -3.272 12.735 1.00 98.12 133 VAL A C 1
ATOM 1048 O O . VAL A 1 133 ? -10.382 -2.782 13.755 1.00 98.12 133 VAL A O 1
ATOM 1051 N N . ARG A 1 134 ? -9.339 -4.491 12.715 1.00 97.81 134 ARG A N 1
ATOM 1052 C CA . ARG A 1 134 ? -9.331 -5.399 13.868 1.00 97.81 134 ARG A CA 1
ATOM 1053 C C . ARG A 1 134 ? -8.714 -4.747 15.105 1.00 97.81 134 ARG A C 1
ATOM 1055 O O . ARG A 1 134 ? -9.260 -4.870 16.206 1.00 97.81 134 ARG A O 1
ATOM 1062 N N . HIS A 1 135 ? -7.595 -4.049 14.925 1.00 96.75 135 HIS A N 1
ATOM 1063 C CA . HIS A 1 135 ? -6.805 -3.497 16.018 1.00 96.75 135 HIS A CA 1
ATOM 1064 C C . HIS A 1 135 ? -7.252 -2.114 16.497 1.00 96.75 135 HIS A C 1
ATOM 1066 O O . HIS A 1 135 ? -7.162 -1.850 17.701 1.00 96.75 135 HIS A O 1
ATOM 1072 N N . PHE A 1 136 ? -7.687 -1.235 15.593 1.00 96.81 136 PHE A N 1
ATOM 1073 C CA . PHE A 1 136 ? -7.871 0.183 15.911 1.00 96.81 136 PHE A CA 1
ATOM 1074 C C . PHE A 1 136 ? -9.330 0.622 15.956 1.00 96.81 136 PHE A C 1
ATOM 1076 O O . PHE A 1 136 ? -9.622 1.602 16.633 1.00 96.81 136 PHE A O 1
ATOM 1083 N N . VAL A 1 137 ? -10.271 -0.096 15.340 1.00 97.19 137 VAL A N 1
ATOM 1084 C CA . VAL A 1 137 ? -11.688 0.275 15.450 1.00 97.19 137 VAL A CA 1
ATOM 1085 C C . VAL A 1 137 ? -12.249 -0.211 16.786 1.00 97.19 137 VAL A C 1
ATOM 1087 O O . VAL A 1 137 ? -12.191 -1.397 17.131 1.00 97.19 137 VAL A O 1
ATOM 1090 N N . VAL A 1 138 ? -12.788 0.727 17.565 1.00 96.00 138 VAL A N 1
ATOM 1091 C CA . VAL A 1 138 ? -13.389 0.456 18.882 1.00 96.00 138 VAL A CA 1
ATOM 1092 C C . VAL A 1 138 ? -14.905 0.610 18.900 1.00 96.00 138 VAL A C 1
ATOM 1094 O O . VAL A 1 138 ? -15.539 0.121 19.831 1.00 96.00 138 VAL A O 1
ATOM 1097 N N . GLY A 1 139 ? -15.474 1.227 17.867 1.00 95.44 139 GLY A N 1
ATOM 1098 C CA . GLY A 1 139 ? -16.909 1.393 17.674 1.00 95.44 139 GLY A CA 1
ATOM 1099 C C . GLY A 1 139 ? -17.220 1.966 16.293 1.00 95.44 139 GLY A C 1
ATOM 1100 O O . GLY A 1 139 ? -16.316 2.387 15.568 1.00 95.44 139 GLY A O 1
ATOM 1101 N N . TRP A 1 140 ? -18.500 1.991 15.944 1.00 96.25 140 TRP A N 1
ATOM 1102 C CA . TRP A 1 140 ? -19.019 2.693 14.774 1.00 96.25 140 TRP A CA 1
ATOM 1103 C C . TRP A 1 140 ? -20.351 3.359 15.117 1.00 96.25 140 TRP A C 1
ATOM 1105 O O . TRP A 1 140 ? -20.976 3.032 16.125 1.00 96.25 140 TRP A O 1
ATOM 1115 N N . GLU A 1 141 ? -20.793 4.284 14.282 1.00 94.75 141 GLU A N 1
ATOM 1116 C CA . GLU A 1 141 ? -22.065 4.985 14.430 1.00 94.75 141 GLU A CA 1
ATOM 1117 C C . GLU A 1 141 ? -22.834 4.954 13.109 1.00 94.75 141 GLU A C 1
ATOM 1119 O O . GLU A 1 141 ? -22.223 4.874 12.045 1.00 94.75 141 GLU A O 1
ATOM 1124 N N . GLY A 1 142 ? -24.169 4.993 13.165 1.00 89.81 142 GLY A N 1
ATOM 1125 C CA . GLY A 1 142 ? -25.017 5.024 11.964 1.00 89.81 142 GLY A CA 1
ATOM 1126 C C . GLY A 1 142 ? -25.242 3.672 11.269 1.00 89.81 142 GLY A C 1
ATOM 1127 O O . GLY A 1 142 ? -25.865 3.632 10.211 1.00 89.81 142 GLY A O 1
ATOM 1128 N N . TYR A 1 143 ? -24.785 2.556 11.854 1.00 87.75 143 TYR A N 1
ATOM 1129 C CA . TYR A 1 143 ? -24.922 1.202 11.280 1.00 87.75 143 TYR A CA 1
ATOM 1130 C C . TYR A 1 143 ? -26.144 0.413 11.781 1.00 87.75 143 TYR A C 1
ATOM 1132 O O . TYR A 1 143 ? -26.369 -0.708 11.333 1.00 87.75 143 TYR A O 1
ATOM 1140 N N . GLY A 1 144 ? -26.947 0.986 12.686 1.00 86.12 144 GLY A N 1
ATOM 1141 C CA . GLY A 1 144 ? -28.175 0.366 13.210 1.00 86.12 144 GLY A CA 1
ATOM 1142 C C . GLY A 1 144 ? -27.960 -0.791 14.195 1.00 86.12 144 GLY A C 1
ATOM 1143 O O . GLY A 1 144 ? -28.927 -1.301 14.753 1.00 86.12 144 GLY A O 1
ATOM 1144 N N . GLU A 1 145 ? -26.712 -1.183 14.438 1.00 89.75 145 GLU A N 1
ATOM 1145 C CA . GLU A 1 145 ? -26.319 -2.186 15.423 1.00 89.75 145 GLU A CA 1
ATOM 1146 C C . GLU A 1 145 ? -24.938 -1.873 15.998 1.00 89.75 145 GLU A C 1
ATOM 1148 O O . GLU A 1 145 ? -24.144 -1.152 15.386 1.00 89.75 145 GLU A O 1
ATOM 1153 N N . ASP A 1 146 ? -24.652 -2.432 17.169 1.00 88.69 146 ASP A N 1
ATOM 1154 C CA . ASP A 1 146 ? -23.384 -2.220 17.855 1.00 88.69 146 ASP A CA 1
ATOM 1155 C C . ASP A 1 146 ? -22.270 -3.078 17.249 1.00 88.69 146 ASP A C 1
ATOM 1157 O O . ASP A 1 146 ? -22.470 -4.236 16.879 1.00 88.69 146 ASP A O 1
ATOM 1161 N N . LEU A 1 147 ? -21.065 -2.513 17.192 1.00 92.38 147 LEU A N 1
ATOM 1162 C CA . LEU A 1 147 ? -19.870 -3.234 16.768 1.00 92.38 147 LEU A CA 1
ATOM 1163 C C . LEU A 1 147 ? -19.505 -4.305 17.804 1.00 92.38 147 LEU A C 1
ATOM 1165 O O . LEU A 1 147 ? -19.121 -3.980 18.933 1.00 92.38 147 LEU A O 1
ATOM 1169 N N . ALA A 1 148 ? -19.543 -5.582 17.421 1.00 88.38 148 ALA A N 1
ATOM 1170 C CA . ALA A 1 148 ? -19.136 -6.654 18.315 1.00 88.38 148 ALA A CA 1
ATOM 1171 C C . ALA A 1 148 ? -17.602 -6.746 18.378 1.00 88.38 148 ALA A C 1
ATOM 1173 O O . ALA A 1 148 ? -16.913 -6.978 17.381 1.00 88.38 148 ALA A O 1
ATOM 1174 N N . ARG A 1 149 ? -17.040 -6.601 19.584 1.00 90.94 149 ARG A N 1
ATOM 1175 C CA . ARG A 1 149 ? -15.597 -6.755 19.822 1.00 90.94 149 ARG A CA 1
ATOM 1176 C C . ARG A 1 149 ? -15.318 -7.964 20.698 1.00 90.94 149 ARG A C 1
ATOM 1178 O O . ARG A 1 149 ? -15.817 -8.074 21.815 1.00 90.94 149 ARG A O 1
ATOM 1185 N N . GLY A 1 150 ? -14.487 -8.860 20.181 1.00 88.25 150 GLY A N 1
ATOM 1186 C CA . GLY A 1 150 ? -13.956 -9.995 20.919 1.00 88.25 150 GLY A CA 1
ATOM 1187 C C . GLY A 1 150 ? -12.600 -9.692 21.568 1.00 88.25 150 GLY A C 1
ATOM 1188 O O . GLY A 1 150 ? -12.057 -8.593 21.426 1.00 88.25 150 GLY A O 1
ATOM 1189 N N . PRO A 1 151 ? -11.989 -10.693 22.229 1.00 87.75 151 PRO A N 1
ATOM 1190 C CA . PRO A 1 151 ? -10.650 -10.576 22.821 1.00 87.75 151 PRO A CA 1
ATOM 1191 C C . PRO A 1 151 ? -9.555 -10.179 21.820 1.00 87.75 151 PRO A C 1
ATOM 1193 O O . PRO A 1 151 ? -8.541 -9.603 22.207 1.00 87.75 151 PRO A O 1
ATOM 1196 N N . MET A 1 152 ? -9.771 -10.487 20.539 1.00 87.94 152 MET A N 1
ATOM 1197 C CA . MET A 1 152 ? -8.851 -10.204 19.435 1.00 87.94 152 MET A CA 1
ATOM 1198 C C . MET A 1 152 ? -9.200 -8.920 18.668 1.00 87.94 152 MET A C 1
ATOM 1200 O O . MET A 1 152 ? -8.560 -8.638 17.664 1.00 87.94 152 MET A O 1
ATOM 1204 N N . GLY A 1 153 ? -10.182 -8.136 19.126 1.00 93.38 153 GLY A N 1
ATOM 1205 C CA . GLY A 1 153 ? -10.661 -6.941 18.429 1.00 93.38 153 GLY A CA 1
ATOM 1206 C C . GLY A 1 153 ? -11.947 -7.187 17.641 1.00 93.38 153 GLY A C 1
ATOM 1207 O O . GLY A 1 153 ? -12.788 -7.984 18.063 1.00 93.38 153 GLY A O 1
ATOM 1208 N N . VAL A 1 154 ? -12.123 -6.469 16.531 1.00 95.75 154 VAL A N 1
ATOM 1209 C CA . VAL A 1 154 ? -13.304 -6.620 15.661 1.00 95.75 154 VAL A CA 1
ATOM 1210 C C . VAL A 1 154 ? -13.307 -8.008 15.008 1.00 95.75 154 VAL A C 1
ATOM 1212 O O . VAL A 1 154 ? -12.268 -8.489 14.550 1.00 95.75 154 VAL A O 1
ATOM 1215 N N . GLY A 1 155 ? -14.461 -8.677 15.006 1.00 94.81 155 GLY A N 1
ATOM 1216 C CA . GLY A 1 155 ? -14.614 -10.002 14.400 1.00 94.81 155 GLY A CA 1
ATOM 1217 C C . GLY A 1 155 ? -14.761 -9.951 12.877 1.00 94.81 155 GLY A C 1
ATOM 1218 O O . GLY A 1 155 ? -15.265 -8.976 12.328 1.00 94.81 155 GLY A O 1
ATOM 1219 N N . ASP A 1 156 ? -14.389 -11.034 12.193 1.00 95.00 156 ASP A N 1
ATOM 1220 C CA . ASP A 1 156 ? -14.356 -11.106 10.720 1.00 95.00 156 ASP A CA 1
ATOM 1221 C C . ASP A 1 156 ? -15.714 -10.803 10.077 1.00 95.00 156 ASP A C 1
ATOM 1223 O O . ASP A 1 156 ? -15.781 -10.165 9.030 1.00 95.00 156 ASP A O 1
ATOM 1227 N N . ARG A 1 157 ? -16.808 -11.199 10.742 1.00 94.12 157 ARG A N 1
ATOM 1228 C CA . ARG A 1 157 ? -18.177 -10.891 10.308 1.00 94.12 157 ARG A CA 1
ATOM 1229 C C . ARG A 1 157 ? -18.420 -9.386 10.191 1.00 94.12 157 ARG A C 1
ATOM 1231 O O . ARG A 1 157 ? -19.070 -8.965 9.241 1.00 94.12 157 ARG A O 1
ATOM 1238 N N . ASP A 1 158 ? -17.930 -8.595 11.139 1.00 95.12 158 ASP A N 1
ATOM 1239 C CA . ASP A 1 158 ? -18.121 -7.144 11.134 1.00 95.12 158 ASP A CA 1
ATOM 1240 C C . ASP A 1 158 ? -17.147 -6.455 10.181 1.00 95.12 158 ASP A C 1
ATOM 1242 O O . ASP A 1 158 ? -17.542 -5.536 9.467 1.00 95.12 158 ASP A O 1
ATOM 1246 N N . ILE A 1 159 ? -15.913 -6.959 10.072 1.00 96.00 159 ILE A N 1
ATOM 1247 C CA . ILE A 1 159 ? -14.942 -6.484 9.074 1.00 96.00 159 ILE A CA 1
ATOM 1248 C C . ILE A 1 159 ? -15.489 -6.673 7.651 1.00 96.00 159 ILE A C 1
ATOM 1250 O O . ILE A 1 159 ? -15.403 -5.756 6.836 1.00 96.00 159 ILE A O 1
ATOM 1254 N N . ALA A 1 160 ? -16.113 -7.820 7.361 1.00 95.38 160 ALA A N 1
ATOM 1255 C CA . ALA A 1 160 ? -16.690 -8.125 6.050 1.00 95.38 160 ALA A CA 1
ATOM 1256 C C . ALA A 1 160 ? -17.835 -7.181 5.640 1.00 95.38 160 ALA A C 1
ATOM 1258 O O . ALA A 1 160 ? -18.160 -7.078 4.459 1.00 95.38 160 ALA A O 1
ATOM 1259 N N . ARG A 1 161 ? -18.451 -6.484 6.601 1.00 94.06 161 ARG A N 1
ATOM 1260 C CA . ARG A 1 161 ? -19.530 -5.516 6.350 1.00 94.06 161 ARG A CA 1
ATOM 1261 C C . ARG A 1 161 ? -19.025 -4.109 6.060 1.00 94.06 161 ARG A C 1
ATOM 1263 O O . ARG A 1 161 ? -19.788 -3.281 5.567 1.00 94.06 161 ARG A O 1
ATOM 1270 N N . ILE A 1 162 ? -17.772 -3.824 6.401 1.00 94.94 162 ILE A N 1
ATOM 1271 C CA . ILE A 1 162 ? -17.140 -2.531 6.158 1.00 94.94 162 ILE A CA 1
ATOM 1272 C C . ILE A 1 162 ? -16.677 -2.513 4.697 1.00 94.94 162 ILE A C 1
ATOM 1274 O O . ILE A 1 162 ? -15.900 -3.394 4.329 1.00 94.94 162 ILE A O 1
ATOM 1278 N N . PRO A 1 163 ? -17.109 -1.547 3.864 1.00 95.56 163 PRO A N 1
ATOM 1279 C CA . PRO A 1 163 ? -16.619 -1.409 2.496 1.00 95.56 163 PRO A CA 1
ATOM 1280 C C . PRO A 1 163 ? -15.095 -1.301 2.446 1.00 95.56 163 PRO A C 1
ATOM 1282 O O . PRO A 1 163 ? -14.480 -0.706 3.328 1.00 95.56 163 PRO A O 1
ATOM 1285 N N . GLU A 1 164 ? -14.478 -1.833 1.396 1.00 96.06 164 GLU A N 1
ATOM 1286 C CA . GLU A 1 164 ? -13.020 -1.831 1.248 1.00 96.06 164 GLU A CA 1
ATOM 1287 C C . GLU A 1 164 ? -12.414 -0.427 1.327 1.00 96.06 164 GLU A C 1
ATOM 1289 O O . GLU A 1 164 ? -11.512 -0.194 2.126 1.00 96.06 164 GLU A O 1
ATOM 1294 N N . ALA A 1 165 ? -12.999 0.539 0.612 1.00 96.00 165 ALA A N 1
ATOM 1295 C CA . ALA A 1 165 ? -12.575 1.937 0.666 1.00 96.00 165 ALA A CA 1
ATOM 1296 C C . ALA A 1 165 ? -12.552 2.494 2.104 1.00 96.00 165 ALA A C 1
ATOM 1298 O O . ALA A 1 165 ? -11.657 3.258 2.467 1.00 96.00 165 ALA A O 1
ATOM 1299 N N . HIS A 1 166 ? -13.492 2.072 2.957 1.00 97.06 166 HIS A N 1
ATOM 1300 C CA . HIS A 1 166 ? -13.530 2.489 4.357 1.00 97.06 166 HIS A CA 1
ATOM 1301 C C . HIS A 1 166 ? -12.440 1.799 5.178 1.00 97.06 166 HIS A C 1
ATOM 1303 O O . HIS A 1 166 ? -11.823 2.446 6.020 1.00 97.06 166 HIS A O 1
ATOM 1309 N N . ARG A 1 167 ? -12.166 0.508 4.938 1.00 97.62 167 ARG A N 1
ATOM 1310 C CA . ARG A 1 167 ? -11.063 -0.206 5.608 1.00 97.62 167 ARG A CA 1
ATOM 1311 C C . ARG A 1 167 ? -9.715 0.430 5.269 1.00 97.62 167 ARG A C 1
ATOM 1313 O O . ARG A 1 167 ? -8.908 0.658 6.170 1.00 97.62 167 ARG A O 1
ATOM 1320 N N . LEU A 1 168 ? -9.512 0.793 4.003 1.00 97.00 168 LEU A N 1
ATOM 1321 C CA . LEU A 1 168 ? -8.332 1.524 3.552 1.00 97.00 168 LEU A CA 1
ATOM 1322 C C . LEU A 1 168 ? -8.228 2.903 4.226 1.00 97.00 168 LEU A C 1
ATOM 1324 O O . LEU A 1 168 ? -7.163 3.261 4.730 1.00 97.00 168 LEU A O 1
ATOM 1328 N N . GLY A 1 169 ? -9.334 3.650 4.310 1.00 96.94 169 GLY A N 1
ATOM 1329 C CA . GLY A 1 169 ? -9.385 4.937 5.013 1.00 96.94 169 GLY A CA 1
ATOM 1330 C C . GLY A 1 169 ? -9.091 4.823 6.514 1.00 96.94 169 GLY A C 1
ATOM 1331 O O . GLY A 1 169 ? -8.320 5.616 7.054 1.00 96.94 169 GLY A O 1
ATOM 1332 N N . ILE A 1 170 ? -9.605 3.784 7.178 1.00 97.56 170 ILE A N 1
ATOM 1333 C CA . ILE A 1 170 ? -9.301 3.465 8.583 1.00 97.56 170 ILE A CA 1
ATOM 1334 C C . ILE A 1 170 ? -7.808 3.180 8.761 1.00 97.56 170 ILE A C 1
ATOM 1336 O O . ILE A 1 170 ? -7.190 3.701 9.691 1.00 97.56 170 ILE A O 1
ATOM 1340 N N . MET A 1 171 ? -7.216 2.375 7.875 1.00 97.56 171 MET A N 1
ATOM 1341 C CA . MET A 1 171 ? -5.781 2.094 7.887 1.00 97.56 171 MET A CA 1
ATOM 1342 C C . MET A 1 171 ? -4.968 3.382 7.721 1.00 97.56 171 MET A C 1
ATOM 1344 O O . MET A 1 171 ? -4.090 3.654 8.541 1.00 97.56 171 MET A O 1
ATOM 1348 N N . ALA A 1 172 ? -5.287 4.202 6.717 1.00 96.38 172 ALA A N 1
ATOM 1349 C CA . ALA A 1 172 ? -4.623 5.480 6.486 1.00 96.38 172 ALA A CA 1
ATOM 1350 C C . ALA A 1 172 ? -4.731 6.399 7.713 1.00 96.38 172 ALA A C 1
ATOM 1352 O O . ALA A 1 172 ? -3.722 6.943 8.167 1.00 96.38 172 ALA A O 1
ATOM 1353 N N . LYS A 1 173 ? -5.920 6.494 8.321 1.00 95.81 173 LYS A N 1
ATOM 1354 C CA . LYS A 1 173 ? -6.139 7.313 9.516 1.00 95.81 173 LYS A CA 1
ATOM 1355 C C . LYS A 1 173 ? -5.374 6.790 10.730 1.00 95.81 173 LYS A C 1
ATOM 1357 O O . LYS A 1 173 ? -4.785 7.574 11.468 1.00 95.81 173 LYS A O 1
ATOM 1362 N N . ALA A 1 174 ? -5.321 5.476 10.937 1.00 95.69 174 ALA A N 1
ATOM 1363 C CA . ALA A 1 174 ? -4.511 4.885 11.998 1.00 95.69 174 ALA A CA 1
ATOM 1364 C C . ALA A 1 174 ? -3.012 5.173 11.791 1.00 95.69 174 ALA A C 1
ATOM 1366 O O . ALA A 1 174 ? -2.313 5.515 12.744 1.00 95.69 174 ALA A O 1
ATOM 1367 N N . HIS A 1 175 ? -2.520 5.087 10.552 1.00 94.31 175 HIS A N 1
ATOM 1368 C CA . HIS A 1 175 ? -1.145 5.453 10.211 1.00 94.31 175 HIS A CA 1
ATOM 1369 C C . HIS A 1 175 ? -0.865 6.941 10.472 1.00 94.31 175 HIS A C 1
ATOM 1371 O O . HIS A 1 175 ? 0.162 7.254 11.075 1.00 94.31 175 HIS A O 1
ATOM 1377 N N . GLU A 1 176 ? -1.774 7.843 10.098 1.00 93.25 176 GLU A N 1
ATOM 1378 C CA . GLU A 1 176 ? -1.688 9.277 10.410 1.00 93.25 176 GLU A CA 1
ATOM 1379 C C . GLU A 1 176 ? -1.562 9.498 11.925 1.00 93.25 176 GLU A C 1
ATOM 1381 O O . GLU A 1 176 ? -0.597 10.103 12.382 1.00 93.25 176 GLU A O 1
ATOM 1386 N N . LEU A 1 177 ? -2.458 8.896 12.716 1.00 91.44 177 LEU A N 1
ATOM 1387 C CA . LEU A 1 177 ? -2.476 9.003 14.181 1.00 91.44 177 LEU A CA 1
ATOM 1388 C C . LEU A 1 177 ? -1.259 8.363 14.871 1.00 91.44 177 LEU A C 1
ATOM 1390 O O . LEU A 1 177 ? -1.012 8.623 16.048 1.00 91.44 177 LEU A O 1
ATOM 1394 N N . SER A 1 178 ? -0.515 7.495 14.178 1.00 89.31 178 SER A N 1
ATOM 1395 C CA . SER A 1 178 ? 0.708 6.883 14.716 1.00 89.31 178 SER A CA 1
ATOM 1396 C C . SER A 1 178 ? 1.922 7.817 14.678 1.00 89.31 178 SER A C 1
ATOM 1398 O O . SER A 1 178 ? 2.902 7.571 15.386 1.00 89.31 178 SER A O 1
ATOM 1400 N N . HIS A 1 179 ? 1.865 8.885 13.877 1.00 80.88 179 HIS A N 1
ATOM 1401 C CA . HIS A 1 179 ? 2.925 9.877 13.764 1.00 80.88 179 HIS A CA 1
ATOM 1402 C C . HIS A 1 179 ? 2.517 11.144 14.518 1.00 80.88 179 HIS A C 1
ATOM 1404 O O . HIS A 1 179 ? 1.408 11.643 14.369 1.00 80.88 179 HIS A O 1
ATOM 1410 N N . LEU A 1 180 ? 3.426 11.683 15.335 1.00 64.94 180 LEU A N 1
ATOM 1411 C CA . LEU A 1 180 ? 3.225 12.996 15.945 1.00 64.94 180 LEU A CA 1
ATOM 1412 C C . LEU A 1 180 ? 3.272 14.050 14.841 1.00 64.94 180 LEU A C 1
ATOM 1414 O O . LEU A 1 180 ? 4.271 14.138 14.119 1.00 64.94 180 LEU A O 1
ATOM 1418 N N . ASN A 1 181 ? 2.239 14.881 14.732 1.00 57.75 181 ASN A N 1
ATOM 1419 C CA . ASN A 1 181 ? 2.284 15.998 13.798 1.00 57.75 181 ASN A CA 1
ATOM 1420 C C . ASN A 1 181 ? 3.376 16.991 14.234 1.00 57.75 181 ASN A C 1
ATOM 1422 O O . ASN A 1 181 ? 3.620 17.199 15.424 1.00 57.75 181 ASN A O 1
ATOM 1426 N N . GLY A 1 182 ? 4.050 17.649 13.283 1.00 52.12 182 GLY A N 1
ATOM 1427 C CA . GLY A 1 182 ? 5.166 18.567 13.577 1.00 52.12 182 GLY A CA 1
ATOM 1428 C C . GLY A 1 182 ? 4.810 19.732 14.521 1.00 52.12 182 GLY A C 1
ATOM 1429 O O . GLY A 1 182 ? 5.693 20.298 15.166 1.00 52.12 182 GLY A O 1
ATOM 1430 N N . ALA A 1 183 ? 3.522 20.067 14.645 1.00 55.75 183 ALA A N 1
ATOM 1431 C CA . ALA A 1 183 ? 3.002 21.010 15.637 1.00 55.75 183 ALA A CA 1
ATOM 1432 C C . ALA A 1 183 ? 2.980 20.426 17.069 1.00 55.75 183 ALA A C 1
ATOM 1434 O O . ALA A 1 183 ? 3.294 21.125 18.030 1.00 55.75 183 ALA A O 1
ATOM 1435 N N . GLU A 1 184 ? 2.687 19.135 17.220 1.00 54.66 184 GLU A N 1
ATOM 1436 C CA . GLU A 1 184 ? 2.644 18.415 18.501 1.00 54.66 184 GLU A CA 1
ATOM 1437 C C . GLU A 1 184 ? 4.050 18.042 18.989 1.00 54.66 184 GLU A C 1
ATOM 1439 O O . GLU A 1 184 ? 4.353 18.136 20.181 1.00 54.66 184 GLU A O 1
ATOM 1444 N N . ALA A 1 185 ? 4.958 17.720 18.061 1.00 52.78 185 ALA A N 1
ATOM 1445 C CA . ALA A 1 185 ? 6.370 17.496 18.367 1.00 52.78 185 ALA A CA 1
ATOM 1446 C C . ALA A 1 185 ? 7.034 18.750 18.975 1.00 52.78 185 ALA A C 1
ATOM 1448 O O . ALA A 1 185 ? 7.828 18.639 19.910 1.00 52.78 185 ALA A O 1
ATOM 1449 N N . LYS A 1 186 ? 6.662 19.952 18.507 1.00 52.47 186 LYS A N 1
ATOM 1450 C CA . LYS A 1 186 ? 7.154 21.232 19.054 1.00 52.47 186 LYS A CA 1
ATOM 1451 C C . LYS A 1 186 ? 6.594 21.541 20.446 1.00 52.47 186 LYS A C 1
ATOM 1453 O O . LYS A 1 186 ? 7.329 22.059 21.279 1.00 52.47 186 LYS A O 1
ATOM 1458 N N . ASN A 1 187 ? 5.349 21.155 20.731 1.00 51.78 187 ASN A N 1
ATOM 1459 C CA . ASN A 1 187 ? 4.741 21.313 22.060 1.00 51.78 187 ASN A CA 1
ATOM 1460 C C . ASN A 1 187 ? 5.216 20.270 23.087 1.00 51.78 187 ASN A C 1
ATOM 1462 O O . ASN A 1 187 ? 5.000 20.439 24.284 1.00 51.78 187 ASN A O 1
ATOM 1466 N N . SER A 1 188 ? 5.893 19.211 22.640 1.00 52.31 188 SER A N 1
ATOM 1467 C CA . SER A 1 188 ? 6.486 18.194 23.519 1.00 52.31 188 SER A CA 1
ATOM 1468 C C . SER A 1 188 ? 7.845 18.629 24.092 1.00 52.31 188 SER A C 1
ATOM 1470 O O . SER A 1 188 ? 8.308 18.086 25.096 1.00 52.31 188 SER A O 1
ATOM 1472 N N . ALA A 1 189 ? 8.483 19.636 23.487 1.00 49.81 189 ALA A N 1
ATOM 1473 C CA . ALA A 1 189 ? 9.750 20.203 23.932 1.00 49.81 189 ALA A CA 1
ATOM 1474 C C . ALA A 1 189 ? 9.531 21.429 24.837 1.00 49.81 189 ALA A C 1
ATOM 1476 O O . ALA A 1 189 ? 9.853 22.544 24.441 1.00 49.81 189 ALA A O 1
ATOM 1477 N N . SER A 1 190 ? 8.980 21.231 26.042 1.00 39.16 190 SER A N 1
ATOM 1478 C CA . SER A 1 190 ? 9.341 21.959 27.282 1.00 39.16 190 SER A CA 1
ATOM 1479 C C . SER A 1 190 ? 8.287 21.752 28.376 1.00 39.16 190 SER A C 1
ATOM 1481 O O . SER A 1 190 ? 7.240 22.400 28.353 1.00 39.16 190 SER A O 1
ATOM 1483 N N . PRO A 1 191 ? 8.569 20.959 29.422 1.00 45.06 191 PRO A N 1
ATOM 1484 C CA . PRO A 1 191 ? 8.010 21.250 30.727 1.00 45.06 191 PRO A CA 1
ATOM 1485 C C . PRO A 1 191 ? 8.645 22.552 31.223 1.00 45.06 191 PRO A C 1
ATOM 1487 O O . PRO A 1 191 ? 9.864 22.712 31.207 1.00 45.06 191 PRO A O 1
ATOM 1490 N N . SER A 1 192 ? 7.787 23.472 31.649 1.00 42.38 192 SER A N 1
ATOM 1491 C CA . SER A 1 192 ? 8.083 24.699 32.385 1.00 42.38 192 SER A CA 1
ATOM 1492 C C . SER A 1 192 ? 9.430 24.706 33.118 1.00 42.38 192 SER A C 1
ATOM 1494 O O . SER A 1 192 ? 9.695 23.838 33.954 1.00 42.38 192 SER A O 1
ATOM 1496 N N . SER A 1 193 ? 10.210 25.772 32.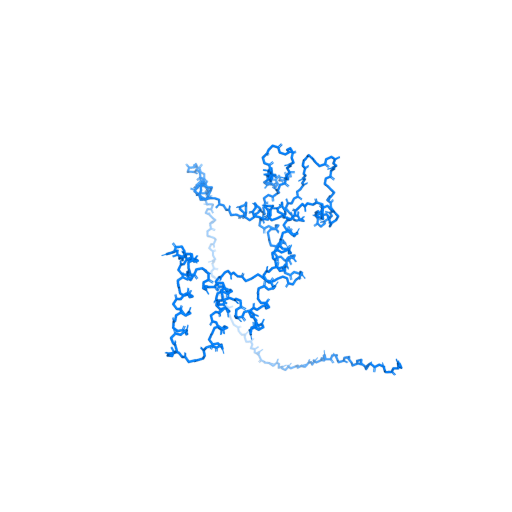946 1.00 43.56 193 SER A N 1
ATOM 1497 C CA . SER A 1 193 ? 11.194 26.213 33.937 1.00 43.56 193 SER A CA 1
ATOM 1498 C C . SER A 1 193 ? 10.470 26.685 35.212 1.00 43.56 193 SER A C 1
ATOM 1500 O O . SER A 1 193 ? 10.415 27.874 35.520 1.00 43.56 193 SER A O 1
ATOM 1502 N N . GLY A 1 194 ? 9.844 25.754 35.929 1.00 41.72 194 GLY A N 1
ATOM 1503 C CA . GLY A 1 194 ? 9.231 25.941 37.236 1.00 41.72 194 GLY A CA 1
ATOM 1504 C C . GLY A 1 194 ? 10.128 25.294 38.279 1.00 41.72 194 GLY A C 1
ATOM 1505 O O . GLY A 1 194 ? 10.309 24.081 38.286 1.00 41.72 194 GLY A O 1
ATOM 1506 N N . ARG A 1 195 ? 10.739 26.129 39.119 1.00 46.97 195 ARG A N 1
ATOM 1507 C CA . ARG A 1 195 ? 11.641 25.782 40.227 1.00 46.97 195 ARG A CA 1
ATOM 1508 C C . ARG A 1 195 ? 11.195 24.531 40.992 1.00 46.97 195 ARG A C 1
ATOM 1510 O O . ARG A 1 195 ? 10.292 24.619 41.810 1.00 46.97 195 ARG A O 1
ATOM 1517 N N . CYS A 1 196 ? 11.886 23.415 40.791 1.00 44.78 196 CYS A N 1
ATOM 1518 C CA . CYS A 1 196 ? 12.061 22.363 41.794 1.00 44.78 196 CYS A CA 1
ATOM 1519 C C . CYS A 1 196 ? 13.131 21.388 41.293 1.00 44.78 196 CYS A C 1
ATOM 1521 O O . CYS A 1 196 ? 12.850 20.261 40.898 1.00 44.78 196 CYS A O 1
ATOM 1523 N N . ALA A 1 197 ? 14.388 21.838 41.284 1.00 41.94 197 ALA A N 1
ATOM 1524 C CA . ALA A 1 197 ? 15.489 20.887 41.295 1.00 41.94 197 ALA A CA 1
ATOM 1525 C C . ALA A 1 197 ? 15.387 20.099 42.614 1.00 41.94 197 ALA A C 1
ATOM 1527 O O . ALA A 1 197 ? 15.338 20.731 43.674 1.00 41.94 197 ALA A O 1
ATOM 1528 N N . PRO A 1 198 ? 15.316 18.757 42.596 1.00 46.28 198 PRO A N 1
ATOM 1529 C CA . PRO A 1 198 ? 15.453 17.991 43.820 1.00 46.28 198 PRO A CA 1
ATOM 1530 C C . PRO A 1 198 ? 16.860 18.240 44.361 1.00 46.28 198 PRO A C 1
ATOM 1532 O O . PRO A 1 198 ? 17.854 18.006 43.673 1.00 46.28 198 PRO A O 1
ATOM 1535 N N . THR A 1 199 ? 16.939 18.750 45.588 1.00 46.12 199 THR A N 1
ATOM 1536 C CA . THR A 1 199 ? 18.184 18.873 46.340 1.00 46.12 199 THR A CA 1
ATOM 1537 C C . THR A 1 199 ? 18.839 17.497 46.377 1.00 46.12 199 THR A C 1
ATOM 1539 O O . THR A 1 199 ? 18.346 16.581 47.035 1.00 46.12 199 THR A O 1
ATOM 1542 N N . THR A 1 200 ? 19.930 17.318 45.636 1.00 42.09 200 THR A N 1
ATOM 1543 C CA . THR A 1 200 ? 20.751 16.114 45.726 1.00 42.09 200 THR A CA 1
ATOM 1544 C C . THR A 1 200 ? 21.275 16.024 47.152 1.00 42.09 200 THR A C 1
ATOM 1546 O O . THR A 1 200 ? 22.119 16.822 47.557 1.00 42.09 200 THR A O 1
ATOM 1549 N N . SER A 1 201 ? 20.741 15.082 47.926 1.00 47.22 201 SER A N 1
ATOM 1550 C CA . SER A 1 201 ? 21.248 14.755 49.252 1.00 47.22 201 SER A CA 1
ATOM 1551 C C . SER A 1 201 ? 22.694 14.285 49.115 1.00 47.22 201 SER A C 1
ATOM 1553 O O . SER A 1 201 ? 22.964 13.210 48.580 1.00 47.22 201 SER A O 1
ATOM 1555 N N . THR A 1 202 ? 23.631 15.102 49.587 1.00 43.72 202 THR A N 1
ATOM 1556 C CA . THR A 1 202 ? 25.052 14.780 49.706 1.00 43.72 202 THR A CA 1
ATOM 1557 C C . THR A 1 202 ? 25.207 13.674 50.748 1.00 43.72 202 THR A C 1
ATOM 1559 O O . THR A 1 202 ? 25.327 13.931 51.944 1.00 43.72 202 THR A O 1
ATOM 1562 N N . ALA A 1 203 ? 25.166 12.415 50.312 1.00 46.22 203 ALA A N 1
ATOM 1563 C CA . ALA A 1 203 ? 25.532 11.295 51.167 1.00 46.22 203 ALA A CA 1
ATOM 1564 C C . ALA A 1 203 ? 27.023 11.416 51.520 1.00 46.22 203 ALA A C 1
ATOM 1566 O O . ALA A 1 203 ? 27.898 11.447 50.651 1.00 46.22 203 ALA A O 1
ATOM 1567 N N . ALA A 1 204 ? 27.292 11.551 52.815 1.00 42.06 204 ALA A N 1
ATOM 1568 C CA . ALA A 1 204 ? 28.618 11.722 53.376 1.00 42.06 204 ALA A CA 1
ATOM 1569 C C . ALA A 1 204 ? 29.530 10.527 53.044 1.00 42.06 204 ALA A C 1
ATOM 1571 O O . ALA A 1 204 ? 29.173 9.369 53.255 1.00 42.06 204 ALA A O 1
ATOM 1572 N N . LYS A 1 205 ? 30.746 10.826 52.571 1.00 41.06 205 LYS A N 1
ATOM 1573 C CA . LYS A 1 205 ? 31.855 9.871 52.448 1.00 41.06 205 LYS A CA 1
ATOM 1574 C C . LYS A 1 205 ? 32.200 9.300 53.828 1.00 41.06 205 LYS A C 1
ATOM 1576 O O . LYS A 1 205 ? 32.886 9.952 54.615 1.00 41.06 205 LYS A O 1
ATOM 1581 N N . THR A 1 206 ? 31.801 8.066 54.112 1.00 43.38 206 THR A N 1
ATOM 1582 C CA . THR A 1 206 ? 32.386 7.291 55.212 1.00 43.38 206 THR A CA 1
ATOM 1583 C C . THR A 1 206 ? 33.809 6.871 54.843 1.00 43.38 206 THR A C 1
ATOM 1585 O O . THR A 1 206 ? 34.032 6.127 53.891 1.00 43.38 206 THR A O 1
ATOM 1588 N N . ARG A 1 207 ? 34.781 7.390 55.606 1.00 41.94 207 ARG A N 1
ATOM 1589 C CA . ARG A 1 207 ? 36.207 7.030 55.577 1.00 41.94 207 ARG A CA 1
ATOM 1590 C C . ARG A 1 207 ? 36.394 5.549 55.913 1.00 41.94 207 ARG A C 1
ATOM 1592 O O . ARG A 1 207 ? 36.149 5.148 57.047 1.00 41.94 207 ARG A O 1
ATOM 1599 N N . THR A 1 208 ? 36.942 4.776 54.986 1.00 39.03 208 THR A N 1
ATOM 1600 C CA . THR A 1 208 ? 37.589 3.489 55.269 1.00 39.03 208 THR A CA 1
ATOM 1601 C C . THR A 1 208 ? 38.972 3.757 55.873 1.00 39.03 208 THR A C 1
ATOM 1603 O O . THR A 1 208 ? 39.788 4.459 55.274 1.00 39.03 208 THR A O 1
ATOM 1606 N N . LYS A 1 209 ? 39.241 3.242 57.079 1.00 40.47 209 LYS A N 1
ATOM 1607 C CA . LYS A 1 209 ? 40.600 3.167 57.645 1.00 40.47 209 LYS A CA 1
ATOM 1608 C C . LYS A 1 209 ? 41.274 1.853 57.210 1.00 40.47 209 LYS A C 1
ATOM 1610 O O . LYS A 1 209 ? 40.574 0.850 57.086 1.00 40.47 209 LYS A O 1
ATOM 1615 N N . PRO A 1 210 ? 42.604 1.850 57.005 1.00 42.44 210 PRO A N 1
ATOM 1616 C CA . PRO A 1 210 ? 43.360 0.690 56.548 1.00 42.44 210 PRO A CA 1
ATOM 1617 C C . PRO A 1 210 ? 43.731 -0.223 57.724 1.00 42.44 210 PRO A C 1
ATOM 1619 O O . PRO A 1 210 ? 44.069 0.258 58.806 1.00 42.44 210 PRO A O 1
ATOM 1622 N N . GLY A 1 211 ? 43.690 -1.534 57.498 1.00 35.72 211 GLY A N 1
ATOM 1623 C CA . GLY A 1 211 ? 44.119 -2.562 58.444 1.00 35.72 211 GLY A CA 1
ATOM 1624 C C . GLY A 1 211 ? 44.879 -3.661 57.708 1.00 35.72 211 GLY A C 1
ATOM 1625 O O . GLY A 1 211 ? 44.369 -4.243 56.758 1.00 35.72 211 GLY A O 1
ATOM 1626 N N . HIS A 1 212 ? 46.124 -3.849 58.131 1.00 34.97 212 HIS A N 1
ATOM 1627 C CA . HIS A 1 212 ? 47.178 -4.691 57.579 1.00 34.97 212 HIS A CA 1
ATOM 1628 C C . HIS A 1 212 ? 46.915 -6.210 57.635 1.00 34.97 212 HIS A C 1
ATOM 1630 O O . HIS A 1 212 ? 46.300 -6.701 58.578 1.00 34.97 212 HIS A O 1
ATOM 1636 N N . SER A 1 213 ? 47.557 -6.901 56.678 1.00 36.91 213 SER A N 1
ATOM 1637 C CA . SER A 1 213 ? 48.198 -8.235 56.759 1.00 36.91 213 SER A CA 1
ATOM 1638 C C . SER A 1 213 ? 47.571 -9.362 55.924 1.00 36.91 213 SER A C 1
ATOM 1640 O O . SER A 1 213 ? 46.613 -10.016 56.317 1.00 36.91 213 SER A O 1
ATOM 1642 N N . ALA A 1 214 ? 48.215 -9.614 54.780 1.00 36.91 214 ALA A N 1
ATOM 1643 C CA . ALA A 1 214 ? 48.362 -10.926 54.132 1.00 36.91 214 ALA A CA 1
ATOM 1644 C C . ALA A 1 214 ? 49.373 -11.797 54.947 1.00 36.91 214 ALA A C 1
ATOM 1646 O O . ALA A 1 214 ? 49.879 -11.272 55.945 1.00 36.91 214 ALA A O 1
ATOM 1647 N N . PRO A 1 215 ? 49.795 -13.027 54.547 1.00 53.72 215 PRO A N 1
ATOM 1648 C CA . PRO A 1 215 ? 49.540 -13.766 53.297 1.00 53.72 215 PRO A CA 1
ATOM 1649 C C . PRO A 1 215 ? 49.380 -15.308 53.477 1.00 53.72 215 PRO A C 1
ATOM 1651 O O . PRO A 1 215 ? 49.166 -15.788 54.583 1.00 53.72 215 PRO A O 1
ATOM 1654 N N . LEU A 1 216 ? 49.590 -16.033 52.363 1.00 34.09 216 LEU A N 1
ATOM 1655 C CA . LEU A 1 216 ? 49.782 -17.480 52.122 1.00 34.09 216 LEU A CA 1
ATOM 1656 C C . LEU A 1 216 ? 48.560 -18.174 51.500 1.00 34.09 216 LEU A C 1
ATOM 1658 O O . LEU A 1 216 ? 47.527 -18.321 52.137 1.00 34.09 216 LEU A O 1
ATOM 1662 N N . ALA A 1 217 ? 48.609 -18.407 50.180 1.00 34.62 217 ALA A N 1
ATOM 1663 C CA . ALA A 1 217 ? 49.157 -19.620 49.529 1.00 34.62 217 ALA A CA 1
ATOM 1664 C C . ALA A 1 217 ? 48.007 -20.631 49.363 1.00 34.62 217 ALA A C 1
ATOM 1666 O O . ALA A 1 217 ? 47.142 -20.708 50.218 1.00 34.62 217 ALA A O 1
ATOM 1667 N N . ASP A 1 218 ? 47.846 -21.451 48.341 1.00 35.59 218 ASP A N 1
ATOM 1668 C CA . ASP A 1 218 ? 48.467 -21.773 47.060 1.00 35.59 218 ASP A CA 1
ATOM 1669 C C . ASP A 1 218 ? 47.443 -22.762 46.422 1.00 35.59 218 ASP A C 1
ATOM 1671 O O . ASP A 1 218 ? 46.451 -23.120 47.063 1.00 35.59 218 ASP A O 1
ATOM 1675 N N . ALA A 1 219 ? 47.674 -23.234 45.201 1.00 36.69 219 ALA A N 1
ATOM 1676 C CA . ALA A 1 219 ? 46.963 -24.326 44.522 1.00 36.69 219 ALA A CA 1
ATOM 1677 C C . ALA A 1 219 ? 45.680 -23.992 43.717 1.00 36.69 219 ALA A C 1
ATOM 1679 O O . ALA A 1 219 ? 44.542 -24.236 44.111 1.00 36.69 219 ALA A O 1
ATOM 1680 N N . SER A 1 220 ? 45.900 -23.601 42.457 1.00 42.16 220 SER A N 1
ATOM 1681 C CA . SER A 1 220 ? 45.338 -24.360 41.317 1.00 42.16 220 SER A CA 1
ATOM 1682 C C . SER A 1 220 ? 46.046 -25.729 41.240 1.00 42.16 220 SER A C 1
ATOM 1684 O O . SER A 1 220 ? 47.217 -25.761 41.618 1.00 42.16 220 SER A O 1
ATOM 1686 N N . PRO A 1 221 ? 45.469 -26.837 40.704 1.00 49.75 221 PRO A N 1
ATOM 1687 C CA . PRO A 1 221 ? 44.840 -26.836 39.374 1.00 49.75 221 PRO A CA 1
ATOM 1688 C C . PRO A 1 221 ? 43.747 -27.906 39.093 1.00 49.75 221 PRO A C 1
ATOM 1690 O O . PRO A 1 221 ? 43.539 -28.861 39.833 1.00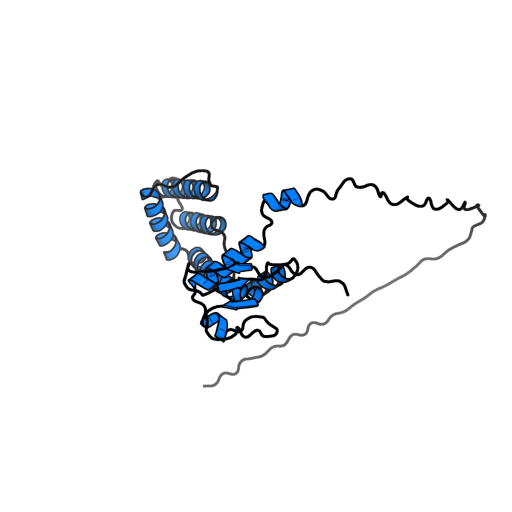 49.75 221 PRO A O 1
ATOM 1693 N N . GLY A 1 222 ? 43.166 -27.815 37.889 1.00 35.59 222 GLY A N 1
ATOM 1694 C CA . GLY A 1 222 ? 42.611 -28.956 37.144 1.00 35.59 222 GLY A CA 1
ATOM 1695 C C . GLY A 1 222 ? 41.092 -29.130 37.243 1.00 35.59 222 GLY A C 1
ATOM 1696 O O . GLY A 1 222 ? 40.475 -28.770 38.227 1.00 35.59 222 GLY A O 1
ATOM 1697 N N . ARG A 1 223 ? 40.388 -29.723 36.281 1.00 40.66 223 ARG A N 1
ATOM 1698 C CA . ARG A 1 223 ? 40.660 -30.184 34.910 1.00 40.66 223 ARG A CA 1
ATOM 1699 C C . ARG A 1 223 ? 39.310 -30.745 34.409 1.00 40.66 223 ARG A C 1
ATOM 1701 O O . ARG A 1 223 ? 38.583 -31.312 35.213 1.00 40.66 223 ARG A O 1
ATOM 1708 N N . ARG A 1 224 ? 39.113 -30.751 33.080 1.00 41.50 224 ARG A N 1
ATOM 1709 C CA . ARG A 1 224 ? 38.316 -31.729 32.282 1.00 41.50 224 ARG A CA 1
ATOM 1710 C C . ARG A 1 224 ? 36.772 -31.637 32.333 1.00 41.50 224 ARG A C 1
ATOM 1712 O O . ARG A 1 224 ? 36.177 -31.711 33.390 1.00 41.50 224 ARG A O 1
ATOM 1719 N N . SER A 1 225 ? 36.126 -31.283 31.206 1.00 40.59 225 SER A N 1
ATOM 1720 C CA . SER A 1 225 ? 35.601 -32.156 30.109 1.00 40.59 225 SER A CA 1
ATOM 1721 C C . SER A 1 225 ? 34.294 -32.862 30.528 1.00 40.59 225 SER A C 1
ATOM 1723 O O . SER A 1 225 ? 34.230 -33.339 31.644 1.00 40.59 225 SER A O 1
ATOM 1725 N N . SER A 1 226 ? 33.211 -33.033 29.763 1.00 43.59 226 SER A N 1
ATOM 1726 C CA . SER A 1 226 ? 32.999 -33.202 28.317 1.00 43.59 226 SER A CA 1
ATOM 1727 C C . SER A 1 226 ? 31.515 -33.562 28.064 1.00 43.59 226 SER A C 1
ATOM 1729 O O . SER A 1 226 ? 30.925 -34.212 28.921 1.00 43.59 226 SER A O 1
ATOM 1731 N N . SER A 1 227 ? 31.028 -33.346 26.825 1.00 42.19 227 SER A N 1
ATOM 1732 C CA . SER A 1 227 ? 30.048 -34.204 26.092 1.00 42.19 227 SER A CA 1
ATOM 1733 C C . SER A 1 227 ? 28.575 -34.193 26.579 1.00 42.19 227 SER A C 1
ATOM 1735 O O . SER A 1 227 ? 28.328 -33.911 27.736 1.00 42.19 227 SER A O 1
ATOM 1737 N N . THR A 1 228 ? 27.494 -34.480 25.835 1.00 44.31 228 THR A N 1
ATOM 1738 C CA . THR A 1 228 ? 27.176 -34.955 24.463 1.00 44.31 228 THR A CA 1
ATOM 1739 C C . THR A 1 228 ? 25.645 -34.718 24.281 1.00 44.31 228 THR A C 1
ATOM 1741 O O . THR A 1 228 ? 24.914 -34.839 25.253 1.00 44.31 228 THR A O 1
ATOM 1744 N N . LYS A 1 229 ? 25.125 -34.231 23.139 1.00 45.19 229 LYS A N 1
ATOM 1745 C CA . LYS A 1 229 ? 24.481 -34.972 22.012 1.00 45.19 229 LYS A CA 1
ATOM 1746 C C . LYS A 1 229 ? 23.079 -35.586 22.250 1.00 45.19 229 LYS A C 1
ATOM 1748 O O . LYS A 1 229 ? 22.961 -36.532 23.010 1.00 45.19 229 LYS A O 1
ATOM 1753 N N . ALA A 1 230 ? 22.099 -35.152 21.438 1.00 47.56 230 ALA A N 1
ATOM 1754 C CA . ALA A 1 230 ? 21.060 -35.924 20.700 1.00 47.56 230 ALA A CA 1
ATOM 1755 C C . ALA A 1 230 ? 20.039 -34.898 20.143 1.00 47.56 230 ALA A C 1
ATOM 1757 O O . ALA A 1 230 ? 19.517 -34.117 20.920 1.00 47.56 230 ALA A O 1
ATOM 1758 N N . ARG A 1 231 ? 19.741 -34.671 18.852 1.00 43.56 231 ARG A N 1
ATOM 1759 C CA . ARG A 1 231 ? 19.618 -35.446 17.597 1.00 43.56 231 ARG A CA 1
ATOM 1760 C C . ARG A 1 231 ? 18.522 -36.520 17.613 1.00 43.56 231 ARG A C 1
ATOM 1762 O O . ARG A 1 231 ? 18.821 -37.706 17.607 1.00 43.56 231 ARG A O 1
ATOM 1769 N N . GLY A 1 232 ? 17.264 -36.080 17.547 1.00 47.53 232 GLY A N 1
ATOM 1770 C CA . GLY A 1 232 ? 16.119 -36.899 17.141 1.00 47.53 232 GLY A CA 1
ATOM 1771 C C . GLY A 1 232 ? 15.823 -36.724 15.647 1.00 47.53 232 GLY A C 1
ATOM 1772 O O . GLY A 1 232 ? 15.435 -35.644 15.214 1.00 47.53 232 GLY A O 1
ATOM 1773 N N . LYS A 1 233 ? 16.036 -37.782 14.855 1.00 48.00 233 LYS A N 1
ATOM 1774 C CA . LYS A 1 233 ? 15.526 -37.938 13.482 1.00 48.00 233 LYS A CA 1
ATOM 1775 C C . LYS A 1 233 ? 14.195 -38.690 13.573 1.00 48.00 233 LYS A C 1
ATOM 1777 O O . LYS A 1 233 ? 14.182 -39.790 14.113 1.00 48.00 233 LYS A O 1
ATOM 1782 N N . SER A 1 234 ? 13.122 -38.141 13.010 1.00 60.00 234 SER A N 1
ATOM 1783 C CA . SER A 1 234 ? 11.870 -38.865 12.758 1.00 60.00 234 SER A CA 1
ATOM 1784 C C . SER A 1 234 ? 11.663 -38.962 11.251 1.00 60.00 234 SER A C 1
ATOM 1786 O O . SER A 1 234 ? 11.532 -37.952 10.565 1.00 60.00 234 SER A O 1
ATOM 1788 N N . SER A 1 235 ? 11.710 -40.185 10.732 1.00 53.91 235 SER A N 1
ATOM 1789 C CA . SER A 1 235 ? 11.421 -40.536 9.344 1.00 53.91 235 SER A CA 1
ATOM 1790 C C . SER A 1 235 ? 9.995 -41.079 9.251 1.00 53.91 235 SER A C 1
ATOM 1792 O O . SER A 1 235 ? 9.724 -42.161 9.774 1.00 53.91 235 SER A O 1
ATOM 1794 N N . ARG A 1 236 ? 9.097 -40.371 8.558 1.00 59.53 236 ARG A N 1
ATOM 1795 C CA . ARG A 1 236 ? 7.811 -40.914 8.093 1.00 59.53 236 ARG A CA 1
ATOM 1796 C C . ARG A 1 236 ? 7.915 -41.240 6.601 1.00 59.53 236 ARG A C 1
ATOM 1798 O O . ARG A 1 236 ? 8.249 -40.372 5.804 1.00 59.53 236 ARG A O 1
ATOM 1805 N N . LYS A 1 237 ? 7.639 -42.500 6.252 1.00 62.12 237 LYS A N 1
ATOM 1806 C CA . LYS A 1 237 ? 7.362 -42.966 4.884 1.00 62.12 237 LYS A CA 1
ATOM 1807 C C . LYS A 1 237 ? 5.911 -42.615 4.511 1.00 62.12 237 LYS A C 1
ATOM 1809 O O . LYS A 1 237 ? 5.053 -42.770 5.381 1.00 62.12 237 LYS A O 1
ATOM 1814 N N . PRO A 1 238 ? 5.606 -42.240 3.259 1.00 65.56 238 PRO A N 1
ATOM 1815 C CA . PRO A 1 238 ? 4.245 -42.282 2.745 1.00 65.56 238 PRO A CA 1
ATOM 1816 C C . PRO A 1 238 ? 3.907 -43.667 2.171 1.00 65.56 238 PRO A C 1
ATOM 1818 O O . PRO A 1 238 ? 4.724 -44.317 1.519 1.00 65.56 238 PRO A O 1
ATOM 1821 N N . SER A 1 239 ? 2.685 -44.097 2.472 1.00 61.44 239 SER A N 1
ATOM 1822 C CA . SER A 1 239 ? 2.004 -45.286 1.964 1.00 61.44 239 SER A CA 1
ATOM 1823 C C . SER A 1 239 ? 1.410 -44.993 0.585 1.00 61.44 239 SER A C 1
ATOM 1825 O O . SER A 1 239 ? 0.696 -44.008 0.431 1.00 61.44 239 SER A O 1
ATOM 1827 N N . THR A 1 240 ? 1.678 -45.857 -0.391 1.00 63.31 240 THR A N 1
ATOM 1828 C CA . THR A 1 240 ? 1.016 -45.910 -1.704 1.00 63.31 240 THR A CA 1
ATOM 1829 C C . THR A 1 240 ? -0.135 -46.915 -1.671 1.00 63.31 240 THR A C 1
ATOM 1831 O O . THR A 1 240 ? 0.103 -48.073 -1.335 1.00 63.31 240 THR A O 1
ATOM 1834 N N . ALA A 1 241 ? -1.343 -46.482 -2.032 1.00 63.56 241 ALA A N 1
ATOM 1835 C CA . ALA A 1 241 ? -2.502 -47.284 -2.458 1.00 63.56 241 ALA A CA 1
ATOM 1836 C C . ALA A 1 241 ? -3.627 -46.286 -2.796 1.00 63.56 241 ALA A C 1
ATOM 1838 O O . ALA A 1 241 ? -3.829 -45.362 -2.013 1.00 63.56 241 ALA A O 1
ATOM 1839 N N . SER A 1 242 ? -4.402 -46.362 -3.874 1.00 61.84 242 SER A N 1
ATOM 1840 C CA . SER A 1 242 ? -4.435 -47.176 -5.096 1.00 61.84 242 SER A CA 1
ATOM 1841 C C . SER A 1 242 ? -5.044 -46.303 -6.196 1.00 61.84 242 SER A C 1
ATOM 1843 O O . SER A 1 242 ? -5.693 -45.297 -5.826 1.00 61.84 242 SER A O 1
#

Foldseek 3Di:
DDPPPQPFFDWDDLDPPLQKIFGFGADDPPLVVVLVVQLVVVVFDADDPVRLLVLLLVLLCVVVVDCPDPVSVVLVVLSVQVVCVVVVNHDDDPVSVVVVVVSLVVSCVPPVVSVVNVVSNVVSLVSLLLSLQQRTTPWMGPPPDTQDADPRGGDPVVSVVQDPSVSSVSSVVNVVSNDQDPVRVVVVPDDDPDDDDDDPPPDDDDDDDDDDDDDDYDDDDDDDDDDDDDDDDDDDDDDDDD

Organism: NCBI:txid2661937